Protein AF-A0A4Q5R367-F1 (afdb_monomer)

Structure (mmCIF, N/CA/C/O backbone):
data_AF-A0A4Q5R367-F1
#
_entry.id   AF-A0A4Q5R367-F1
#
loop_
_atom_site.group_PDB
_atom_site.id
_atom_site.type_symbol
_atom_site.label_atom_id
_atom_site.label_alt_id
_atom_site.label_comp_id
_atom_site.label_asym_id
_atom_site.label_entity_id
_atom_site.label_seq_id
_atom_site.pdbx_PDB_ins_code
_atom_site.Cartn_x
_atom_site.Cartn_y
_atom_site.Cartn_z
_atom_site.occupancy
_atom_site.B_iso_or_equiv
_atom_site.auth_seq_id
_atom_site.auth_comp_id
_atom_site.auth_asym_id
_atom_site.auth_atom_id
_atom_site.pdbx_PDB_model_num
ATOM 1 N N . THR A 1 1 ? 17.922 -0.431 -46.082 1.00 88.88 1 THR A N 1
ATOM 2 C CA . THR A 1 1 ? 17.458 -0.040 -47.426 1.00 88.88 1 THR A CA 1
ATOM 3 C C . THR A 1 1 ? 18.611 -0.042 -48.404 1.00 88.88 1 THR A C 1
ATOM 5 O O . THR A 1 1 ? 19.649 0.540 -48.111 1.00 88.88 1 THR A O 1
ATOM 8 N N . LEU A 1 2 ? 18.439 -0.695 -49.553 1.00 91.06 2 LEU A N 1
ATOM 9 C CA . LEU A 1 2 ? 19.374 -0.643 -50.677 1.00 91.06 2 LEU A CA 1
ATOM 10 C C . LEU A 1 2 ? 18.706 0.132 -51.815 1.00 91.06 2 LEU A C 1
ATOM 12 O O . LEU A 1 2 ? 17.616 -0.237 -52.242 1.00 91.06 2 LEU A O 1
ATOM 16 N N . VAL A 1 3 ? 19.338 1.204 -52.285 1.00 92.81 3 VAL A N 1
ATOM 17 C CA . VAL A 1 3 ? 18.802 2.058 -53.351 1.00 92.81 3 VAL A CA 1
ATOM 18 C C . VAL A 1 3 ? 19.773 2.047 -54.522 1.00 92.81 3 VAL A C 1
ATOM 20 O O . VAL A 1 3 ? 20.899 2.529 -54.402 1.00 92.81 3 VAL A O 1
ATOM 23 N N . ALA A 1 4 ? 19.346 1.487 -55.654 1.00 89.56 4 ALA A N 1
ATOM 24 C CA . ALA A 1 4 ? 20.118 1.534 -56.891 1.00 89.56 4 ALA A CA 1
ATOM 25 C C . ALA A 1 4 ? 20.126 2.961 -57.457 1.00 89.56 4 ALA A C 1
ATOM 27 O O . ALA A 1 4 ? 19.102 3.643 -57.461 1.00 89.56 4 ALA A O 1
ATOM 28 N N . GLN A 1 5 ? 21.274 3.399 -57.956 1.00 91.56 5 GLN A N 1
ATOM 29 C CA . GLN A 1 5 ? 21.451 4.701 -58.588 1.00 91.56 5 GLN A CA 1
ATOM 30 C C . GLN A 1 5 ? 21.343 4.582 -60.114 1.00 91.56 5 GLN A C 1
ATOM 32 O O . GLN A 1 5 ? 21.226 3.481 -60.671 1.00 91.56 5 GLN A O 1
ATOM 37 N N . ALA A 1 6 ? 21.349 5.736 -60.787 1.00 90.44 6 ALA A N 1
ATOM 38 C CA . ALA A 1 6 ? 21.384 5.799 -62.240 1.00 90.44 6 ALA A CA 1
ATOM 39 C C . ALA A 1 6 ? 22.605 5.039 -62.776 1.00 90.44 6 ALA A C 1
ATOM 41 O O . ALA A 1 6 ? 23.698 5.105 -62.211 1.00 90.44 6 ALA A O 1
ATOM 42 N N . GLN A 1 7 ? 22.398 4.297 -63.859 1.00 88.94 7 GLN A N 1
ATOM 43 C CA . GLN A 1 7 ? 23.472 3.579 -64.526 1.00 88.94 7 GLN A CA 1
ATOM 44 C C . GLN A 1 7 ? 24.382 4.578 -65.251 1.00 88.94 7 GLN A C 1
ATOM 46 O O . GLN A 1 7 ? 23.897 5.455 -65.963 1.00 88.94 7 GLN A O 1
ATOM 51 N N . ASN A 1 8 ? 25.694 4.433 -65.075 1.00 89.38 8 ASN A N 1
ATOM 52 C CA . ASN A 1 8 ? 26.711 5.228 -65.750 1.00 89.38 8 ASN A CA 1
ATOM 53 C C . ASN A 1 8 ? 27.610 4.291 -66.566 1.00 89.38 8 ASN A C 1
ATOM 55 O O . ASN A 1 8 ? 28.436 3.558 -66.016 1.00 89.38 8 ASN A O 1
ATOM 59 N N . GLY A 1 9 ? 27.389 4.255 -67.883 1.00 88.38 9 GLY A N 1
ATOM 60 C CA . GLY A 1 9 ? 28.038 3.297 -68.776 1.00 88.38 9 GLY A CA 1
ATOM 61 C C . GLY A 1 9 ? 27.752 1.846 -68.368 1.00 88.38 9 GLY A C 1
ATOM 62 O O . GLY A 1 9 ? 26.599 1.409 -68.321 1.00 88.38 9 GLY A O 1
ATOM 63 N N . THR A 1 10 ? 28.809 1.094 -68.062 1.00 86.38 10 THR A N 1
ATOM 64 C CA . THR A 1 10 ? 28.740 -0.317 -67.643 1.00 86.38 10 THR A CA 1
ATOM 65 C C . THR A 1 10 ? 28.538 -0.508 -66.138 1.00 86.38 10 THR A C 1
ATOM 67 O O . THR A 1 10 ? 28.437 -1.644 -65.678 1.00 86.38 10 THR A O 1
ATOM 70 N N . GLN A 1 11 ? 28.467 0.5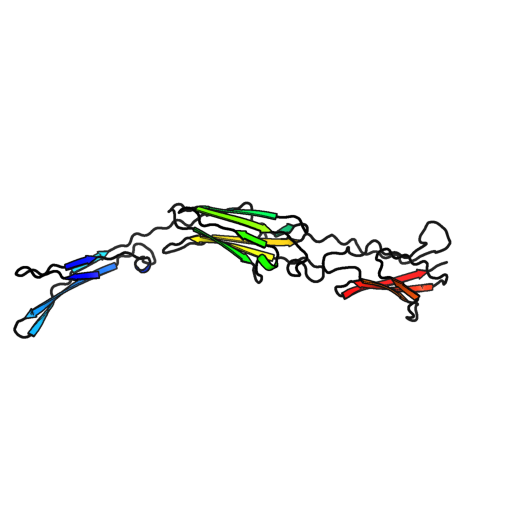71 -65.354 1.00 87.44 11 GLN A N 1
ATOM 71 C CA . GLN A 1 11 ? 28.359 0.505 -63.898 1.00 87.44 11 GLN A CA 1
ATOM 72 C C . GLN A 1 11 ? 26.984 0.965 -63.423 1.00 87.44 11 GLN A C 1
ATOM 74 O O . GLN A 1 11 ? 26.483 2.014 -63.827 1.00 87.44 11 GLN A O 1
ATOM 79 N N . ARG A 1 12 ? 26.387 0.205 -62.501 1.00 89.06 12 ARG A N 1
ATOM 80 C CA . ARG A 1 12 ? 25.182 0.616 -61.777 1.00 89.06 12 ARG A CA 1
ATOM 81 C C . ARG A 1 12 ? 25.470 0.631 -60.275 1.00 89.06 12 ARG A C 1
ATOM 83 O O . ARG A 1 12 ? 25.397 -0.423 -59.645 1.00 89.06 12 ARG A O 1
ATOM 90 N N . PRO A 1 13 ? 25.831 1.790 -59.703 1.00 90.31 13 PRO A N 1
ATOM 91 C CA . PRO A 1 13 ? 26.106 1.879 -58.280 1.00 90.31 13 PRO A CA 1
ATOM 92 C C . PRO A 1 13 ? 24.815 1.758 -57.460 1.00 90.31 13 PRO A C 1
ATOM 94 O O . PRO A 1 13 ? 23.708 1.990 -57.953 1.00 90.31 13 PRO A O 1
ATOM 97 N N . ALA A 1 14 ? 24.952 1.381 -56.193 1.00 91.19 14 ALA A N 1
ATOM 98 C CA . ALA A 1 14 ? 23.855 1.331 -55.236 1.00 91.19 14 ALA A CA 1
ATOM 99 C C . ALA A 1 14 ? 24.330 1.838 -53.874 1.00 91.19 14 ALA A C 1
ATOM 101 O O . ALA A 1 14 ? 25.470 1.603 -53.477 1.00 91.19 14 ALA A O 1
ATOM 102 N N . ARG A 1 15 ? 23.440 2.515 -53.145 1.00 92.50 15 ARG A N 1
ATOM 103 C CA . ARG A 1 15 ? 23.687 2.964 -51.774 1.00 92.50 15 ARG A CA 1
ATOM 104 C C . ARG A 1 15 ? 22.929 2.077 -50.801 1.00 92.50 15 ARG A C 1
ATOM 106 O O . ARG A 1 15 ? 21.706 1.967 -50.879 1.00 92.50 15 ARG A O 1
ATOM 113 N N . PHE A 1 16 ? 23.655 1.482 -49.866 1.00 92.75 16 PHE A N 1
ATOM 114 C CA . PHE A 1 16 ? 23.079 0.778 -48.730 1.00 92.75 16 PHE A CA 1
ATOM 115 C C . PHE A 1 16 ? 23.049 1.695 -47.502 1.00 92.75 16 PHE A C 1
ATOM 117 O O . PHE A 1 16 ? 24.005 2.419 -47.234 1.00 92.75 16 PHE A O 1
ATOM 124 N N . SER A 1 17 ? 21.942 1.676 -46.767 1.00 90.81 17 SER A N 1
ATOM 125 C CA . SER A 1 17 ? 21.788 2.345 -45.474 1.00 90.81 17 SER A CA 1
ATOM 126 C C . SER A 1 17 ? 20.987 1.443 -44.545 1.00 90.81 17 SER A C 1
ATOM 128 O O . SER A 1 17 ? 19.926 0.948 -44.929 1.00 90.81 17 SER A O 1
ATOM 130 N N . TRP A 1 18 ? 21.483 1.217 -43.334 1.00 89.00 18 TRP A N 1
ATOM 131 C CA . TRP A 1 18 ? 20.824 0.393 -42.330 1.00 89.00 18 TRP A CA 1
ATOM 132 C C . TRP A 1 18 ? 20.773 1.150 -41.003 1.00 89.00 18 TRP A C 1
ATOM 134 O O . TRP A 1 18 ? 21.814 1.307 -40.368 1.00 89.00 18 TRP A O 1
ATOM 144 N N . PRO A 1 19 ? 19.597 1.655 -40.588 1.00 87.00 19 PRO A N 1
ATOM 145 C CA . PRO A 1 19 ? 19.425 2.132 -39.227 1.00 87.00 19 PRO A CA 1
ATOM 146 C C . PRO A 1 19 ? 19.442 0.912 -38.304 1.00 87.00 19 PRO A C 1
ATOM 148 O O . PRO A 1 19 ? 18.545 0.067 -38.359 1.00 87.00 19 PRO A O 1
ATOM 151 N N . VAL A 1 20 ? 20.495 0.793 -37.501 1.00 86.69 20 VAL A N 1
ATOM 152 C CA . VAL A 1 20 ? 20.609 -0.266 -36.497 1.00 86.69 20 VAL A CA 1
ATOM 153 C C . VAL A 1 20 ? 19.548 0.000 -35.428 1.00 86.69 20 VAL A C 1
ATOM 155 O O . VAL A 1 20 ? 19.513 1.072 -34.833 1.00 86.69 20 VAL A O 1
ATOM 158 N N . THR A 1 21 ? 18.640 -0.954 -35.234 1.00 88.06 21 THR A N 1
ATOM 159 C CA . THR A 1 21 ? 17.579 -0.910 -34.211 1.00 88.06 21 THR A CA 1
ATOM 160 C C . THR A 1 21 ? 17.798 -2.040 -33.211 1.00 88.06 21 THR A C 1
ATOM 162 O O . THR A 1 21 ? 18.606 -2.929 -33.469 1.00 88.06 21 THR A O 1
ATOM 165 N N . CYS A 1 22 ? 17.044 -2.083 -32.112 1.00 87.69 22 CYS A N 1
ATOM 166 C CA . CYS A 1 22 ? 17.161 -3.175 -31.140 1.00 87.69 22 CYS A CA 1
ATOM 167 C C . CYS A 1 22 ? 16.942 -4.574 -31.737 1.00 87.69 22 CYS A C 1
ATOM 169 O O . CYS A 1 22 ? 17.554 -5.527 -31.278 1.00 87.69 22 CYS A O 1
ATOM 171 N N . ALA A 1 23 ? 16.176 -4.708 -32.828 1.00 85.62 23 ALA A N 1
ATOM 172 C CA . ALA A 1 23 ? 16.028 -5.983 -33.543 1.00 85.62 23 ALA A CA 1
ATOM 173 C C . ALA A 1 23 ? 17.339 -6.495 -34.184 1.00 85.62 23 ALA A C 1
ATOM 175 O O . ALA A 1 23 ? 17.452 -7.670 -34.545 1.00 85.62 23 ALA A O 1
ATOM 176 N N . ALA A 1 24 ? 18.319 -5.608 -34.374 1.00 86.12 24 ALA A N 1
ATOM 177 C CA . ALA A 1 24 ? 19.633 -5.934 -34.911 1.00 86.12 24 ALA A CA 1
ATOM 178 C C . ALA A 1 24 ? 20.617 -6.425 -33.838 1.00 86.12 24 ALA A C 1
ATOM 180 O O . ALA A 1 24 ? 21.577 -7.116 -34.188 1.00 86.12 24 ALA A O 1
ATOM 181 N N . VAL A 1 25 ? 20.376 -6.097 -32.564 1.00 85.69 25 VAL A N 1
ATOM 182 C CA . VAL A 1 25 ? 21.168 -6.595 -31.435 1.00 85.69 25 VAL A CA 1
ATOM 183 C C . VAL A 1 25 ? 20.932 -8.100 -31.333 1.00 85.69 25 VAL A C 1
ATOM 185 O O . VAL A 1 25 ? 19.797 -8.562 -31.241 1.00 85.69 25 VAL A O 1
ATOM 188 N N . ALA A 1 26 ? 22.000 -8.882 -31.467 1.00 79.00 26 ALA A N 1
ATOM 189 C CA . ALA A 1 26 ? 21.934 -10.331 -31.326 1.00 79.00 26 ALA A CA 1
ATOM 190 C C . ALA A 1 26 ? 21.873 -10.736 -29.847 1.00 79.00 26 ALA A C 1
ATOM 192 O O . ALA A 1 26 ? 22.282 -9.969 -28.978 1.00 79.00 26 ALA A O 1
ATOM 193 N N . ASP A 1 27 ? 21.391 -11.948 -29.585 1.00 75.75 27 ASP A N 1
ATOM 194 C CA . ASP A 1 27 ? 21.426 -12.570 -28.264 1.00 75.75 27 ASP A CA 1
ATOM 195 C C . ASP A 1 27 ? 22.176 -13.916 -28.352 1.00 75.75 27 ASP A C 1
ATOM 197 O O . ASP A 1 27 ? 21.702 -14.831 -29.039 1.00 75.75 27 ASP A O 1
ATOM 201 N N . PRO A 1 28 ? 23.372 -14.050 -27.741 1.00 78.25 28 PRO A N 1
ATOM 202 C CA . PRO A 1 28 ? 24.153 -12.997 -27.073 1.00 78.25 28 PRO A CA 1
ATOM 203 C C . PRO A 1 28 ? 24.632 -11.858 -28.007 1.00 78.25 28 PRO A C 1
ATOM 205 O O . PRO A 1 28 ? 24.793 -12.086 -29.214 1.00 78.25 28 PRO A O 1
ATOM 208 N N . PRO A 1 29 ? 24.910 -10.649 -27.471 1.00 77.56 29 PRO A N 1
ATOM 209 C CA . PRO A 1 29 ? 25.487 -9.533 -28.227 1.00 77.56 29 PRO A CA 1
ATOM 210 C C . PRO A 1 29 ? 26.832 -9.883 -28.878 1.00 77.56 29 PRO A C 1
ATOM 212 O O . PRO A 1 29 ? 27.554 -10.765 -28.417 1.00 77.56 29 PRO A O 1
ATOM 215 N N . GLY A 1 30 ? 27.183 -9.185 -29.963 1.00 77.62 30 GLY A N 1
ATOM 216 C CA . GLY A 1 30 ? 28.465 -9.381 -30.649 1.00 77.62 30 GLY A CA 1
ATOM 217 C C . GLY A 1 30 ? 28.507 -10.528 -31.671 1.00 77.62 30 GLY A C 1
ATOM 218 O O . GLY A 1 30 ? 29.561 -10.788 -32.249 1.00 77.62 30 GLY A O 1
ATOM 219 N N . GLN A 1 31 ? 27.385 -11.205 -31.950 1.00 83.06 31 GLN A N 1
ATOM 220 C CA . GLN A 1 31 ? 27.339 -12.208 -33.021 1.00 83.06 31 GLN A CA 1
ATOM 221 C C . GLN A 1 31 ? 27.511 -11.584 -34.410 1.00 83.06 31 GLN A C 1
ATOM 223 O O . GLN A 1 31 ? 26.911 -10.555 -34.739 1.00 83.06 31 GLN A O 1
ATOM 228 N N . VAL A 1 32 ? 28.288 -12.269 -35.251 1.00 87.00 32 VAL A N 1
ATOM 229 C CA . VAL A 1 32 ? 28.476 -11.909 -36.658 1.00 87.00 32 VAL A CA 1
ATOM 230 C C . VAL A 1 32 ? 27.198 -12.210 -37.435 1.00 87.00 32 VAL A C 1
ATOM 232 O O . VAL A 1 32 ? 26.700 -13.335 -37.430 1.00 87.00 32 VAL A O 1
ATOM 2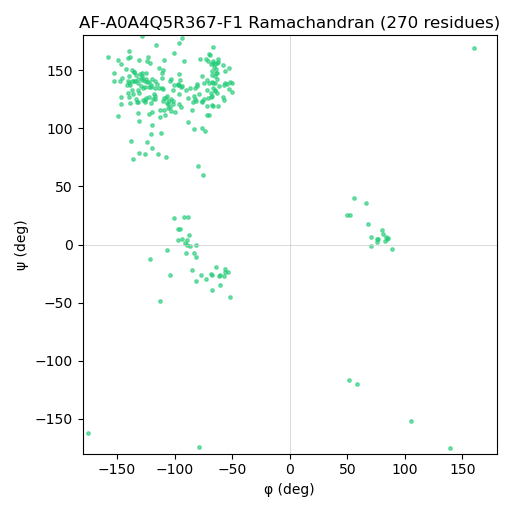35 N N . ARG A 1 33 ? 26.689 -11.205 -38.147 1.00 86.19 33 ARG A N 1
ATOM 236 C CA . ARG A 1 33 ? 25.657 -11.360 -39.174 1.00 86.19 33 ARG A CA 1
ATOM 237 C C . ARG A 1 33 ? 26.257 -11.099 -40.544 1.00 86.19 33 ARG A C 1
ATOM 239 O O . ARG A 1 33 ? 27.168 -10.293 -40.690 1.00 86.19 33 ARG A O 1
ATOM 246 N N . GLU A 1 34 ? 25.715 -11.746 -41.562 1.00 90.12 34 GLU A N 1
ATOM 247 C CA . GLU A 1 34 ? 26.176 -11.580 -42.935 1.00 90.12 34 GLU A CA 1
ATOM 248 C C . GLU A 1 34 ? 25.183 -10.739 -43.736 1.00 90.12 34 GLU A C 1
ATOM 250 O O . GLU A 1 34 ? 24.029 -11.122 -43.936 1.00 90.12 34 GLU A O 1
ATOM 255 N N . LEU A 1 35 ? 25.631 -9.577 -44.215 1.00 91.19 35 LEU A N 1
ATOM 256 C CA . LEU A 1 35 ? 24.906 -8.827 -45.233 1.00 91.19 35 LEU A CA 1
ATOM 257 C C . LEU A 1 35 ? 25.298 -9.365 -46.605 1.00 91.19 35 LEU A C 1
ATOM 259 O O . LEU A 1 35 ? 26.448 -9.254 -47.026 1.00 91.19 35 LEU A O 1
ATOM 263 N N . VAL A 1 36 ? 24.321 -9.941 -47.295 1.00 92.62 36 VAL A N 1
ATOM 264 C CA . VAL A 1 36 ? 24.505 -10.596 -48.587 1.00 92.62 36 VAL A CA 1
ATOM 265 C C . VAL A 1 36 ? 24.003 -9.685 -49.704 1.00 92.62 36 VAL A C 1
ATOM 267 O O . VAL A 1 36 ? 22.808 -9.402 -49.807 1.00 92.62 36 VAL A O 1
ATOM 270 N N . PHE A 1 37 ? 24.913 -9.241 -50.568 1.00 92.31 37 PHE A N 1
ATOM 271 C CA . PHE A 1 37 ? 24.598 -8.445 -51.750 1.00 92.31 37 PHE A CA 1
ATOM 272 C C . PHE A 1 37 ? 24.741 -9.304 -53.004 1.00 92.31 37 PHE A C 1
ATOM 274 O O . PHE A 1 37 ? 25.776 -9.927 -53.246 1.00 92.31 37 PHE A O 1
ATOM 281 N N . THR A 1 38 ? 23.693 -9.315 -53.824 1.00 90.88 38 THR A N 1
ATOM 282 C CA . THR A 1 38 ? 23.683 -10.010 -55.112 1.00 90.88 38 THR A CA 1
ATOM 283 C C . THR A 1 38 ? 23.424 -9.010 -56.227 1.00 90.88 38 THR A C 1
ATOM 285 O O . THR A 1 38 ? 22.557 -8.141 -56.118 1.00 90.88 38 THR A O 1
ATOM 288 N N . ALA A 1 39 ? 24.188 -9.124 -57.309 1.00 89.94 39 ALA A N 1
ATOM 289 C CA . ALA A 1 39 ? 23.954 -8.375 -58.533 1.00 89.94 39 ALA A CA 1
ATOM 290 C C . ALA A 1 39 ? 23.558 -9.355 -59.631 1.00 89.94 39 ALA A C 1
ATOM 292 O O . ALA A 1 39 ? 24.176 -10.407 -59.794 1.00 89.94 39 ALA A O 1
ATOM 293 N N . THR A 1 40 ? 22.517 -9.018 -60.385 1.00 89.62 40 THR A N 1
ATOM 294 C CA . THR A 1 40 ? 22.040 -9.857 -61.485 1.00 89.62 40 THR A CA 1
ATOM 295 C C . THR A 1 40 ? 21.834 -9.029 -62.730 1.00 89.62 40 THR A C 1
ATOM 297 O O . THR A 1 40 ? 21.361 -7.897 -62.646 1.00 89.62 40 THR A O 1
ATOM 300 N N . THR A 1 41 ? 22.164 -9.611 -63.874 1.00 88.88 41 THR A N 1
ATOM 301 C CA . THR A 1 41 ? 21.943 -9.026 -65.195 1.00 88.88 41 THR A CA 1
ATOM 302 C C . THR A 1 41 ? 21.103 -9.977 -66.040 1.00 88.88 41 THR A C 1
ATOM 304 O O . THR A 1 41 ? 20.985 -11.164 -65.726 1.00 88.88 41 THR A O 1
ATOM 307 N N . VAL A 1 42 ? 20.492 -9.458 -67.097 1.00 91.12 42 VAL A N 1
ATOM 308 C CA . VAL A 1 42 ? 19.743 -10.243 -68.077 1.00 91.12 42 VAL A CA 1
ATOM 309 C C . VAL A 1 42 ? 20.328 -9.926 -69.445 1.00 91.12 42 VAL A C 1
ATOM 311 O O . VAL A 1 42 ? 20.462 -8.757 -69.804 1.00 91.12 42 VAL A O 1
ATOM 314 N N . THR A 1 43 ? 20.729 -10.954 -70.190 1.00 88.69 43 THR A N 1
ATOM 315 C CA . THR A 1 43 ? 21.279 -10.776 -71.538 1.00 88.69 43 THR A CA 1
ATOM 316 C C . THR A 1 43 ? 20.191 -10.308 -72.513 1.00 88.69 43 THR A C 1
ATOM 318 O O . THR A 1 43 ? 19.003 -10.501 -72.242 1.00 88.69 43 THR A O 1
ATOM 321 N N . PRO A 1 44 ? 20.554 -9.764 -73.691 1.00 89.50 44 PRO A N 1
ATOM 322 C CA . PRO A 1 44 ? 19.576 -9.427 -74.732 1.00 89.50 44 PRO A CA 1
ATOM 323 C C . PRO A 1 44 ? 18.695 -10.611 -75.166 1.00 89.50 44 PRO A C 1
ATOM 325 O O . PRO A 1 44 ? 17.580 -10.410 -75.631 1.00 89.50 44 PRO A O 1
ATOM 328 N N . CYS A 1 45 ? 19.171 -11.845 -74.969 1.00 92.38 45 CYS A N 1
ATOM 329 C CA . CYS A 1 45 ? 18.436 -13.079 -75.249 1.00 92.38 45 CYS A CA 1
ATOM 330 C C . CYS A 1 45 ? 17.553 -13.551 -74.074 1.00 92.38 45 CYS A C 1
ATOM 332 O O . CYS A 1 45 ? 17.049 -14.669 -74.106 1.00 92.38 45 CYS A O 1
ATOM 334 N N . GLY A 1 46 ? 17.404 -12.752 -73.012 1.00 91.44 46 GLY A N 1
ATOM 335 C CA . GLY A 1 46 ? 16.561 -13.070 -71.854 1.00 91.44 46 GLY A CA 1
ATOM 336 C C . GLY A 1 46 ? 17.196 -14.005 -70.818 1.00 91.44 46 GLY A C 1
ATOM 337 O O . GLY A 1 46 ? 16.513 -14.448 -69.896 1.00 91.44 46 GLY A O 1
ATOM 338 N N . VAL A 1 47 ? 18.493 -14.310 -70.923 1.00 94.44 47 VAL A N 1
ATOM 339 C CA . VAL A 1 47 ? 19.172 -15.210 -69.977 1.00 94.44 47 VAL A CA 1
ATOM 340 C C . VAL A 1 47 ? 19.608 -14.431 -68.741 1.00 94.44 47 VAL A C 1
ATOM 342 O O . VAL A 1 47 ? 20.370 -13.471 -68.845 1.00 94.44 47 VAL A O 1
ATOM 345 N N . ARG A 1 48 ? 19.159 -14.853 -67.555 1.00 92.88 48 ARG A N 1
ATOM 346 C CA . ARG A 1 48 ? 19.575 -14.257 -66.279 1.00 92.88 48 ARG A CA 1
ATOM 347 C C . ARG A 1 48 ? 20.955 -14.765 -65.868 1.00 92.88 48 ARG A C 1
ATOM 349 O O . ARG A 1 48 ? 21.181 -15.968 -65.794 1.00 92.88 48 ARG A O 1
ATOM 356 N N . GLN A 1 49 ? 21.847 -13.845 -65.530 1.00 91.06 49 GLN A N 1
ATOM 357 C CA . GLN A 1 49 ? 23.173 -14.129 -64.989 1.00 91.06 49 GLN A CA 1
ATOM 358 C C . GLN A 1 49 ? 23.305 -13.494 -63.601 1.00 91.06 49 GLN A C 1
ATOM 360 O O . GLN A 1 49 ? 22.790 -12.401 -63.354 1.00 91.06 49 GLN A O 1
ATOM 365 N N . VAL A 1 50 ? 23.981 -14.187 -62.687 1.00 91.56 50 VAL A N 1
ATOM 366 C CA . VAL A 1 50 ? 24.181 -13.764 -61.295 1.00 91.56 50 VAL A CA 1
ATOM 367 C C . VAL A 1 50 ? 25.675 -13.567 -61.074 1.00 91.56 50 VAL A C 1
ATOM 369 O O . VAL A 1 50 ? 26.467 -14.446 -61.405 1.00 91.56 50 VAL A O 1
ATOM 372 N N . ALA A 1 51 ? 26.059 -12.403 -60.559 1.00 89.88 51 ALA A N 1
ATOM 373 C CA . ALA A 1 51 ? 27.435 -12.133 -60.170 1.00 89.88 51 ALA A CA 1
ATOM 374 C C . ALA A 1 51 ? 27.795 -12.905 -58.886 1.00 89.88 51 ALA A C 1
ATOM 376 O O . ALA A 1 51 ? 26.892 -13.268 -58.125 1.00 89.88 51 ALA A O 1
ATOM 377 N N . PRO A 1 52 ? 29.092 -13.121 -58.602 1.00 92.81 52 PRO A N 1
ATOM 378 C CA . PRO A 1 52 ? 29.527 -13.623 -57.306 1.00 92.81 52 PRO A CA 1
ATOM 379 C C . PRO A 1 52 ? 28.923 -12.808 -56.161 1.00 92.81 52 PRO A C 1
ATOM 381 O O . PRO A 1 52 ? 28.817 -11.581 -56.236 1.00 92.81 52 PRO A O 1
ATOM 384 N N . VAL A 1 53 ? 28.504 -13.512 -55.115 1.00 92.62 53 VAL A N 1
ATOM 385 C CA . VAL A 1 53 ? 27.907 -12.899 -53.932 1.00 92.62 53 VAL A CA 1
ATOM 386 C C . VAL A 1 53 ? 28.960 -12.070 -53.203 1.00 92.62 53 VAL A C 1
ATOM 388 O O . VAL A 1 53 ? 30.079 -12.535 -52.992 1.00 92.62 53 VAL A O 1
ATOM 391 N N . VAL A 1 54 ? 28.589 -10.859 -52.791 1.00 92.81 54 VAL A N 1
ATOM 392 C CA . VAL A 1 54 ? 29.395 -10.062 -51.865 1.00 92.81 54 VAL A CA 1
ATOM 393 C C . VAL A 1 54 ? 28.798 -10.219 -50.477 1.00 92.81 54 VAL A C 1
ATOM 395 O O . VAL A 1 54 ? 27.677 -9.775 -50.229 1.00 92.81 54 VAL A O 1
ATOM 398 N N . THR A 1 55 ? 29.555 -10.843 -49.583 1.00 93.19 55 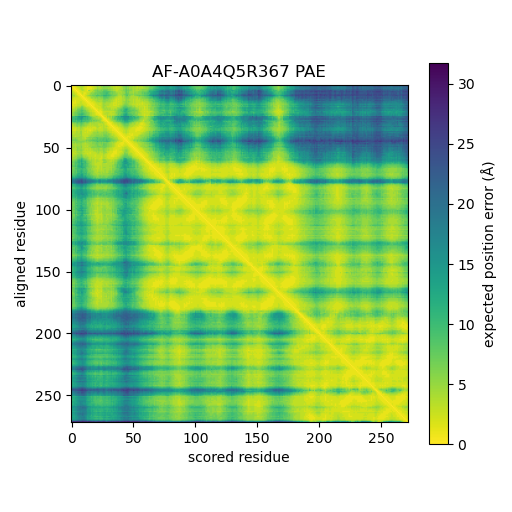THR A N 1
ATOM 399 C CA . THR A 1 55 ? 29.185 -10.999 -48.178 1.00 93.19 55 THR A CA 1
ATOM 400 C C . THR A 1 55 ? 29.968 -10.003 -47.339 1.00 93.19 55 THR A C 1
ATOM 402 O O . THR A 1 55 ? 31.196 -9.968 -47.396 1.00 93.19 55 THR A O 1
ATOM 405 N N . VAL A 1 56 ? 29.260 -9.193 -46.557 1.00 92.38 56 VAL A N 1
ATOM 406 C CA . VAL A 1 56 ? 29.858 -8.261 -45.600 1.00 92.38 56 VAL A CA 1
ATOM 407 C C . VAL A 1 56 ? 29.505 -8.737 -44.190 1.00 92.38 56 VAL A C 1
ATOM 409 O O . VAL A 1 56 ? 28.330 -8.655 -43.818 1.00 92.38 56 VAL A O 1
ATOM 412 N N . PRO A 1 57 ? 30.474 -9.243 -43.405 1.00 91.12 57 PRO A N 1
ATOM 413 C CA . PRO A 1 57 ? 30.234 -9.556 -42.006 1.00 91.12 57 PRO A CA 1
ATOM 414 C C . PRO A 1 57 ? 30.030 -8.251 -41.234 1.00 91.12 57 PRO A C 1
ATOM 416 O O . PRO A 1 57 ? 30.818 -7.311 -41.345 1.00 91.12 57 PRO A O 1
ATOM 419 N N . VAL A 1 58 ? 28.960 -8.189 -40.454 1.00 89.56 58 VAL A N 1
ATOM 420 C CA . VAL A 1 58 ? 28.640 -7.070 -39.572 1.00 89.56 58 VAL A CA 1
ATOM 421 C C . VAL A 1 58 ? 28.431 -7.591 -38.162 1.00 89.56 58 VAL A C 1
ATOM 423 O O . VAL A 1 58 ? 27.761 -8.598 -37.948 1.00 89.56 58 VAL A O 1
ATOM 426 N N . VAL A 1 59 ? 29.001 -6.885 -37.194 1.00 88.38 59 VAL A N 1
ATOM 427 C CA . VAL A 1 59 ? 28.774 -7.124 -35.772 1.00 88.38 59 VAL A CA 1
ATOM 428 C C . VAL A 1 59 ? 28.117 -5.872 -35.219 1.00 88.38 59 VAL A C 1
ATOM 430 O O . VAL A 1 59 ? 28.626 -4.768 -35.411 1.00 88.38 59 VAL A O 1
ATOM 433 N N . VAL A 1 60 ? 26.963 -6.041 -34.579 1.00 86.69 60 VAL A N 1
ATOM 434 C CA . VAL A 1 60 ? 26.343 -4.968 -33.802 1.00 86.69 60 VAL A CA 1
ATOM 435 C C . VAL A 1 60 ? 26.905 -5.072 -32.396 1.00 86.69 60 VAL A C 1
ATOM 437 O O . VAL A 1 60 ? 26.560 -5.997 -31.659 1.00 86.69 60 VAL A O 1
ATOM 440 N N . ASP A 1 61 ? 27.807 -4.154 -32.072 1.00 83.31 61 ASP A N 1
ATOM 441 C CA . ASP A 1 61 ? 28.319 -4.003 -30.718 1.00 83.31 61 ASP A CA 1
ATOM 442 C C . ASP A 1 61 ? 27.254 -3.305 -29.865 1.00 83.31 61 ASP A C 1
ATOM 444 O O . ASP A 1 61 ? 26.736 -2.249 -30.242 1.00 83.31 61 ASP A O 1
ATOM 448 N N . TYR A 1 62 ? 26.863 -3.944 -28.768 1.00 88.00 62 TYR A N 1
ATOM 449 C CA . TYR A 1 62 ? 25.844 -3.448 -27.853 1.00 88.00 62 TYR A CA 1
ATOM 450 C C . TYR A 1 62 ? 26.202 -3.870 -26.433 1.00 88.00 62 TYR A C 1
ATOM 452 O O . TYR A 1 62 ? 26.397 -5.056 -26.158 1.00 88.00 62 TYR A O 1
ATOM 460 N N . ALA A 1 63 ? 26.236 -2.889 -25.539 1.00 87.62 63 ALA A N 1
ATOM 461 C CA . ALA A 1 63 ? 26.447 -3.068 -24.116 1.00 87.62 63 ALA A CA 1
ATOM 462 C C . ALA A 1 63 ? 25.442 -2.205 -23.346 1.00 87.62 63 ALA A C 1
ATOM 464 O O . ALA A 1 63 ? 25.041 -1.148 -23.829 1.00 87.62 63 ALA A O 1
ATOM 465 N N . ASN A 1 64 ? 25.044 -2.692 -22.173 1.00 91.81 64 ASN A N 1
ATOM 466 C CA . ASN A 1 64 ? 24.130 -2.027 -21.250 1.00 91.81 64 ASN A CA 1
ATOM 467 C C . ASN A 1 64 ? 24.554 -2.384 -19.825 1.00 91.81 64 ASN A C 1
ATOM 469 O O . ASN A 1 64 ? 24.595 -3.568 -19.467 1.00 91.81 64 ASN A O 1
ATOM 473 N N . ALA A 1 65 ? 24.871 -1.388 -19.017 1.00 93.75 65 ALA A N 1
ATOM 474 C CA . ALA A 1 65 ? 24.984 -1.502 -17.579 1.00 93.75 65 ALA A CA 1
ATOM 475 C C . ALA A 1 65 ? 23.573 -1.402 -16.979 1.00 93.75 65 ALA A C 1
ATOM 477 O O . ALA A 1 65 ? 22.790 -0.567 -17.409 1.00 93.75 65 ALA A O 1
ATOM 478 N N . PRO A 1 66 ? 23.195 -2.263 -16.023 1.00 95.31 66 PRO A N 1
ATOM 479 C CA . PRO A 1 66 ? 21.886 -2.160 -15.398 1.00 95.31 66 PRO A CA 1
ATOM 480 C C . PRO A 1 66 ? 21.787 -0.879 -14.554 1.00 95.31 66 PRO A C 1
ATOM 482 O O . PRO A 1 66 ? 22.759 -0.512 -13.878 1.00 95.31 66 PRO A O 1
ATOM 485 N N . PRO A 1 67 ? 20.601 -0.253 -14.484 1.00 97.56 67 PRO A N 1
ATOM 486 C CA . PRO A 1 67 ? 20.390 0.900 -13.631 1.00 97.56 67 PRO A CA 1
ATOM 487 C C . PRO A 1 67 ? 20.451 0.492 -12.155 1.00 97.56 67 PRO A C 1
ATOM 489 O O . PRO A 1 67 ? 20.154 -0.644 -11.777 1.00 97.56 67 PRO A O 1
ATOM 492 N N . VAL A 1 68 ? 20.774 1.445 -11.284 1.00 98.06 68 VAL A N 1
ATOM 493 C CA . VAL A 1 68 ? 20.817 1.257 -9.830 1.00 98.06 68 VAL A CA 1
ATOM 494 C C . VAL A 1 68 ? 19.639 1.974 -9.183 1.00 98.06 68 VAL A C 1
ATOM 496 O O . VAL A 1 68 ? 19.449 3.177 -9.367 1.00 98.06 68 VAL A O 1
ATOM 499 N N . LEU A 1 69 ? 18.867 1.240 -8.378 1.00 98.12 69 LEU A N 1
ATOM 500 C CA . LEU A 1 69 ? 17.761 1.775 -7.587 1.00 98.12 69 LEU A CA 1
ATOM 501 C C . LEU A 1 69 ? 18.176 1.959 -6.123 1.00 98.12 69 LEU A C 1
ATOM 503 O O . LEU A 1 69 ? 18.557 1.006 -5.445 1.00 98.12 69 LEU A O 1
ATOM 507 N N . THR A 1 70 ? 18.032 3.179 -5.614 1.00 97.88 70 THR A N 1
ATOM 508 C CA . THR A 1 70 ? 18.233 3.530 -4.201 1.00 97.88 70 THR A CA 1
ATOM 509 C C . THR A 1 70 ? 16.959 4.131 -3.612 1.00 97.88 70 THR A C 1
ATOM 511 O O . THR A 1 70 ? 16.098 4.626 -4.342 1.00 97.88 70 THR A O 1
ATOM 514 N N . SER A 1 71 ? 16.790 4.063 -2.289 1.00 98.00 71 SER A N 1
ATOM 515 C CA . SER A 1 71 ? 15.598 4.608 -1.629 1.00 98.00 71 SER A CA 1
ATOM 516 C C . SER A 1 71 ? 15.826 4.921 -0.154 1.00 98.00 71 SER A C 1
ATOM 518 O O . SER A 1 71 ? 16.722 4.346 0.461 1.00 98.00 71 SER A O 1
ATOM 520 N N . THR A 1 72 ? 14.958 5.752 0.426 1.00 98.38 72 THR A N 1
ATOM 521 C CA . THR A 1 72 ? 14.859 5.952 1.886 1.00 98.38 72 THR A CA 1
ATOM 522 C C . THR A 1 72 ? 13.896 4.975 2.569 1.00 98.38 72 THR A C 1
ATOM 524 O O . THR A 1 72 ? 13.667 5.070 3.776 1.00 98.38 72 THR A O 1
ATOM 527 N N . LEU A 1 73 ? 13.328 4.025 1.817 1.00 97.44 73 LEU A N 1
ATOM 528 C CA . LEU A 1 73 ? 12.550 2.924 2.381 1.00 97.44 73 LEU A CA 1
ATOM 529 C C . LEU A 1 73 ? 13.456 2.035 3.250 1.00 97.44 73 LEU A C 1
ATOM 531 O O . LEU A 1 73 ? 14.649 1.914 2.961 1.00 97.44 73 LEU A O 1
ATOM 535 N N . PRO A 1 74 ? 12.910 1.364 4.279 1.00 96.81 74 PRO A N 1
ATOM 536 C CA . PRO A 1 74 ? 13.699 0.446 5.088 1.00 96.81 74 PRO A CA 1
ATOM 537 C C . PRO A 1 74 ? 14.362 -0.659 4.246 1.00 96.81 74 PRO A C 1
ATOM 539 O O . PRO A 1 74 ? 13.804 -1.072 3.219 1.00 96.81 74 PRO A O 1
ATOM 542 N N . PRO A 1 75 ? 15.537 -1.158 4.666 1.00 94.88 75 PRO A N 1
ATOM 543 C CA . PRO A 1 75 ? 16.205 -2.273 4.003 1.00 94.88 75 PRO A CA 1
ATOM 544 C C . PRO A 1 75 ? 15.445 -3.589 4.217 1.00 94.88 75 PRO A C 1
ATOM 546 O O . PRO A 1 75 ? 14.595 -3.696 5.104 1.00 94.88 75 PRO A O 1
ATOM 549 N N . ASP A 1 76 ? 15.756 -4.604 3.408 1.00 92.00 76 ASP A N 1
ATOM 550 C CA . ASP A 1 76 ? 15.212 -5.946 3.621 1.00 92.00 76 ASP A CA 1
ATOM 551 C C . ASP A 1 76 ? 15.679 -6.528 4.947 1.00 92.00 76 ASP A C 1
ATOM 553 O O . ASP A 1 76 ? 16.780 -6.262 5.431 1.00 92.00 76 ASP A O 1
ATOM 557 N N . SER A 1 77 ? 14.804 -7.334 5.537 1.00 84.81 77 SER A N 1
ATOM 558 C CA . SER A 1 77 ? 15.103 -8.103 6.738 1.00 84.81 77 SER A CA 1
ATOM 559 C C . SER A 1 77 ? 15.415 -9.550 6.353 1.00 84.81 77 SER A C 1
ATOM 561 O O . SER A 1 77 ? 15.061 -10.002 5.267 1.00 84.81 77 SER A O 1
ATOM 563 N N . ALA A 1 78 ? 16.002 -10.326 7.267 1.00 82.19 78 ALA A N 1
ATOM 564 C CA . ALA A 1 78 ? 16.295 -11.747 7.032 1.00 82.19 78 ALA A CA 1
ATOM 565 C C . ALA A 1 78 ? 15.054 -12.589 6.642 1.00 82.19 78 ALA A C 1
ATOM 567 O O . ALA A 1 78 ? 15.193 -13.648 6.043 1.00 82.19 78 ALA A O 1
ATOM 568 N N . GLY A 1 79 ? 13.844 -12.111 6.960 1.00 83.25 79 GLY A N 1
ATOM 569 C CA . GLY A 1 79 ? 12.564 -12.728 6.593 1.00 83.25 79 GLY A CA 1
ATOM 570 C C . GLY A 1 79 ? 11.902 -12.177 5.321 1.00 83.25 79 GLY A C 1
ATOM 571 O O . GLY A 1 79 ? 10.714 -12.425 5.126 1.00 83.25 79 GLY A O 1
ATOM 572 N N . GLY A 1 80 ? 12.613 -11.407 4.488 1.00 91.75 80 GLY A N 1
ATOM 573 C CA . GLY A 1 80 ? 12.099 -10.852 3.229 1.00 91.75 80 GLY A CA 1
ATOM 574 C C . GLY A 1 80 ? 11.777 -9.348 3.283 1.00 91.75 80 GLY A C 1
ATOM 575 O O . GLY A 1 80 ? 12.403 -8.616 4.061 1.00 91.75 80 GLY A O 1
ATOM 576 N N . PRO A 1 81 ? 10.813 -8.870 2.463 1.00 95.38 81 PRO A N 1
ATOM 577 C CA . PRO A 1 81 ? 10.466 -7.453 2.369 1.00 95.38 81 PRO A CA 1
ATOM 578 C C . PRO A 1 81 ? 10.123 -6.842 3.734 1.00 95.38 81 PRO A C 1
ATOM 580 O O . PRO A 1 81 ? 9.386 -7.472 4.511 1.00 95.38 81 PRO A O 1
ATOM 583 N N . PRO A 1 82 ? 10.591 -5.619 4.038 1.00 96.81 82 PRO A N 1
ATOM 584 C CA . PRO A 1 82 ? 10.337 -4.978 5.318 1.00 96.81 82 PRO A CA 1
ATOM 585 C C . PRO A 1 82 ? 8.852 -4.668 5.492 1.00 96.81 82 PRO A C 1
ATOM 587 O O . PRO A 1 82 ? 8.132 -4.442 4.516 1.00 96.81 82 PRO A O 1
ATOM 590 N N . LEU A 1 83 ? 8.412 -4.629 6.751 1.00 95.88 83 LEU A N 1
ATOM 591 C CA . LEU A 1 83 ? 7.070 -4.207 7.138 1.00 95.88 83 LEU A CA 1
ATOM 592 C C . LEU A 1 83 ? 7.129 -2.849 7.843 1.00 95.88 83 LEU A C 1
ATOM 594 O O . LEU A 1 83 ? 7.680 -2.733 8.937 1.00 95.88 83 LEU A O 1
ATOM 598 N N . VAL A 1 84 ? 6.520 -1.835 7.234 1.00 96.38 84 VAL A N 1
ATOM 599 C CA . VAL A 1 84 ? 6.377 -0.490 7.797 1.00 96.38 84 VAL A CA 1
ATOM 600 C C . VAL A 1 84 ? 5.026 -0.378 8.492 1.00 96.38 84 VAL A C 1
ATOM 602 O O . VAL A 1 84 ? 3.982 -0.507 7.852 1.00 96.38 84 VAL A O 1
ATOM 605 N N . ARG A 1 85 ? 5.038 -0.122 9.806 1.00 95.88 85 ARG A N 1
ATOM 606 C CA . ARG A 1 85 ? 3.823 0.091 10.604 1.00 95.88 85 ARG A CA 1
ATOM 607 C C . ARG A 1 85 ? 3.597 1.578 10.856 1.00 95.88 85 ARG A C 1
ATOM 609 O O . ARG A 1 85 ? 4.445 2.224 11.466 1.00 95.88 85 ARG A O 1
ATOM 616 N N . MET A 1 86 ? 2.451 2.104 10.426 1.00 95.75 86 MET A N 1
ATOM 617 C CA . MET A 1 86 ? 2.120 3.529 10.535 1.00 95.75 86 MET A CA 1
ATOM 618 C C . MET A 1 86 ? 0.904 3.784 11.420 1.00 95.75 86 MET A C 1
ATOM 620 O O . MET A 1 86 ? -0.089 3.067 11.362 1.00 95.75 86 MET A O 1
ATOM 624 N N . VAL A 1 87 ? 0.948 4.843 12.222 1.00 93.81 87 VAL A N 1
ATOM 625 C CA . VAL A 1 87 ? -0.219 5.292 12.995 1.00 93.81 87 VAL A CA 1
ATOM 626 C C . VAL A 1 87 ? -1.220 5.972 12.056 1.00 93.81 87 VAL A C 1
ATOM 628 O O . VAL A 1 87 ? -0.819 6.748 11.188 1.00 93.81 87 VAL A O 1
ATOM 631 N N . LEU A 1 88 ? -2.517 5.709 12.249 1.00 93.88 88 LEU A N 1
ATOM 632 C CA . LEU A 1 88 ? -3.595 6.358 11.494 1.00 93.88 88 LEU A CA 1
ATOM 633 C C . LEU A 1 88 ? -3.471 7.889 11.514 1.00 93.88 88 LEU A C 1
ATOM 635 O O . LEU A 1 88 ? -3.132 8.488 12.537 1.00 93.88 88 LEU A O 1
ATOM 639 N N . GLY A 1 89 ? -3.747 8.517 10.371 1.00 92.31 89 GLY A N 1
ATOM 640 C CA . GLY A 1 89 ? -3.718 9.970 10.199 1.00 92.31 89 GLY A CA 1
ATOM 641 C C . GLY A 1 89 ? -2.323 10.603 10.218 1.00 92.31 89 GLY A C 1
ATOM 642 O O . GLY A 1 89 ? -2.217 11.816 10.037 1.00 92.31 89 GLY A O 1
ATOM 643 N N . ARG A 1 90 ? -1.245 9.828 10.413 1.00 95.31 90 ARG A N 1
ATOM 644 C CA . ARG A 1 90 ? 0.128 10.340 10.316 1.00 95.31 90 ARG A CA 1
ATOM 645 C C . ARG A 1 90 ? 0.698 10.070 8.924 1.00 95.31 90 ARG A C 1
ATOM 647 O O . ARG A 1 90 ? 0.801 8.902 8.549 1.00 95.31 90 ARG A O 1
ATOM 654 N N . PRO A 1 91 ? 1.098 11.109 8.172 1.00 96.44 91 PRO A N 1
ATOM 655 C CA . PRO A 1 91 ? 1.665 10.907 6.851 1.00 96.44 91 PRO A CA 1
ATOM 656 C C . PRO A 1 91 ? 3.023 10.204 6.943 1.00 96.44 91 PRO A C 1
ATOM 658 O O . PRO A 1 91 ? 3.851 10.512 7.802 1.00 96.44 91 PRO A O 1
ATOM 661 N N . TYR A 1 92 ? 3.251 9.282 6.017 1.00 97.81 92 TYR A N 1
ATOM 662 C CA . TYR A 1 92 ? 4.537 8.664 5.728 1.00 97.81 92 TYR A CA 1
ATOM 663 C C . TYR A 1 92 ? 5.028 9.137 4.362 1.00 97.81 92 TYR A C 1
ATOM 665 O O . TYR A 1 92 ? 4.226 9.295 3.440 1.00 97.81 92 TYR A O 1
ATOM 673 N N . SER A 1 93 ? 6.338 9.335 4.220 1.00 98.19 93 SER A N 1
ATOM 674 C CA . SER A 1 93 ? 6.966 9.681 2.947 1.00 98.19 93 SER A CA 1
ATOM 675 C C . SER A 1 93 ? 8.292 8.947 2.786 1.00 98.19 93 SER A C 1
ATOM 677 O O . SER A 1 93 ? 9.049 8.815 3.750 1.00 98.19 93 SER A O 1
ATOM 679 N N . ALA A 1 94 ? 8.568 8.491 1.568 1.00 98.44 94 ALA A N 1
ATOM 680 C CA . ALA A 1 94 ? 9.841 7.912 1.172 1.00 98.44 94 ALA A CA 1
ATOM 681 C C . ALA A 1 94 ? 10.202 8.343 -0.254 1.00 98.44 94 ALA A C 1
ATOM 683 O O . ALA A 1 94 ? 9.330 8.577 -1.092 1.00 98.44 94 ALA A O 1
ATOM 684 N N . THR A 1 95 ? 11.496 8.428 -0.538 1.00 98.62 95 THR A N 1
ATOM 685 C CA . THR A 1 95 ? 12.026 8.787 -1.853 1.00 98.62 95 THR A CA 1
ATOM 686 C C . THR A 1 95 ? 12.707 7.587 -2.489 1.00 98.62 95 THR A C 1
ATOM 688 O O . THR A 1 95 ? 13.279 6.737 -1.802 1.00 98.62 95 THR A O 1
ATOM 691 N N . LEU A 1 96 ? 12.625 7.518 -3.813 1.00 98.62 96 LEU A N 1
ATOM 692 C CA . LEU A 1 96 ? 13.295 6.533 -4.647 1.00 98.62 96 LEU A CA 1
ATOM 693 C C . LEU A 1 96 ? 14.077 7.268 -5.730 1.00 98.62 96 LEU A C 1
ATOM 695 O O . LEU A 1 96 ? 13.545 8.180 -6.365 1.00 98.62 96 LEU A O 1
ATOM 699 N N . THR A 1 97 ? 15.318 6.851 -5.948 1.00 98.44 97 THR A N 1
ATOM 700 C CA . THR A 1 97 ? 16.224 7.457 -6.923 1.00 98.44 97 THR A CA 1
ATOM 701 C C . THR A 1 97 ? 16.851 6.361 -7.770 1.00 98.44 97 THR A C 1
ATOM 703 O O . THR A 1 97 ? 17.484 5.442 -7.248 1.00 98.44 97 THR A O 1
ATOM 706 N N . GLY A 1 98 ? 16.649 6.467 -9.079 1.00 98.06 98 GLY A N 1
ATOM 707 C CA . GLY A 1 98 ? 17.283 5.643 -10.096 1.00 98.06 98 GLY A CA 1
ATOM 708 C C . GLY A 1 98 ? 18.421 6.401 -10.762 1.00 98.06 98 GLY A C 1
ATOM 709 O O . GLY A 1 98 ? 18.238 7.559 -11.148 1.00 98.06 98 GLY A O 1
ATOM 710 N N . VAL A 1 99 ? 19.569 5.747 -10.901 1.00 98.06 99 VAL A N 1
ATOM 711 C CA . VAL A 1 99 ? 20.712 6.252 -11.667 1.00 98.06 99 VAL A CA 1
ATOM 712 C C . VAL A 1 99 ? 21.171 5.200 -12.657 1.00 98.06 99 VAL A C 1
ATOM 714 O O . VAL A 1 99 ? 21.155 4.012 -12.345 1.00 98.06 99 VAL A O 1
ATOM 717 N N . ASP A 1 100 ? 21.589 5.644 -13.829 1.00 97.81 100 ASP A N 1
ATOM 718 C CA . ASP A 1 100 ? 22.117 4.776 -14.867 1.00 97.81 100 ASP A CA 1
ATOM 719 C C . ASP A 1 100 ? 23.400 5.360 -15.477 1.00 97.81 100 ASP A C 1
ATOM 721 O O . ASP A 1 100 ? 23.537 6.581 -15.624 1.00 97.81 100 ASP A O 1
ATOM 725 N N . ALA A 1 101 ? 24.365 4.484 -15.762 1.00 97.00 101 ALA A N 1
ATOM 726 C CA . ALA A 1 101 ? 25.698 4.871 -16.216 1.00 97.00 101 ALA A CA 1
ATOM 727 C C . ALA A 1 101 ? 25.737 5.186 -17.720 1.00 97.00 101 ALA A C 1
ATOM 729 O O . ALA A 1 101 ? 26.490 6.077 -18.132 1.00 97.00 101 ALA A O 1
ATOM 730 N N . ASP A 1 102 ? 24.900 4.510 -18.508 1.00 95.38 102 ASP A N 1
ATOM 731 C CA . ASP A 1 102 ? 24.788 4.678 -19.962 1.00 95.38 102 ASP A CA 1
ATOM 732 C C . ASP A 1 102 ? 23.883 5.859 -20.348 1.00 95.38 102 ASP A C 1
ATOM 734 O O . ASP A 1 102 ? 23.874 6.320 -21.493 1.00 95.38 102 ASP A O 1
ATOM 738 N N . LYS A 1 103 ? 23.228 6.448 -19.342 1.00 95.06 103 LYS A N 1
ATOM 739 C CA . LYS A 1 103 ? 22.296 7.573 -19.435 1.00 95.06 103 LYS A CA 1
ATOM 740 C C . LYS A 1 103 ? 21.020 7.216 -20.179 1.00 95.06 103 LYS A C 1
ATOM 742 O O . LYS A 1 103 ? 20.438 8.069 -20.855 1.00 95.06 103 LYS A O 1
ATOM 747 N N . ASP A 1 104 ? 20.549 5.992 -20.001 1.00 94.62 104 ASP A N 1
ATOM 748 C CA . ASP A 1 104 ? 19.288 5.557 -20.572 1.00 94.62 104 ASP A CA 1
ATOM 749 C C . ASP A 1 104 ? 18.092 6.291 -19.960 1.00 94.62 104 ASP A C 1
ATOM 751 O O . ASP A 1 104 ? 18.131 6.838 -18.852 1.00 94.62 104 ASP A O 1
ATOM 755 N N . MET A 1 105 ? 16.990 6.346 -20.709 1.00 96.00 105 MET A N 1
ATOM 756 C CA . MET A 1 105 ? 15.752 6.923 -20.192 1.00 96.00 105 MET A CA 1
ATOM 757 C C . MET A 1 105 ? 15.143 5.983 -19.155 1.00 96.00 105 MET A C 1
ATOM 759 O O . MET A 1 105 ? 14.775 4.849 -19.469 1.00 96.00 105 MET A O 1
ATOM 763 N N . LEU A 1 106 ? 15.007 6.489 -17.931 1.00 97.81 106 LEU A N 1
ATOM 764 C CA . LEU A 1 106 ? 14.516 5.742 -16.782 1.00 97.81 106 LEU A CA 1
ATOM 765 C C . LEU A 1 106 ? 13.069 6.109 -16.444 1.00 97.81 106 LEU A C 1
ATOM 767 O O . LEU A 1 106 ? 12.681 7.279 -16.446 1.00 97.81 106 LEU A O 1
ATOM 771 N N . VAL A 1 107 ? 12.286 5.099 -16.081 1.00 97.81 107 VAL A N 1
ATOM 772 C CA . VAL A 1 107 ? 10.910 5.225 -15.603 1.00 97.81 107 VAL A CA 1
ATOM 773 C C . VAL A 1 107 ? 10.794 4.532 -14.251 1.00 97.81 107 VAL A C 1
ATOM 775 O O . VAL A 1 107 ? 11.093 3.346 -14.116 1.00 97.81 107 VAL A O 1
ATOM 778 N N . LEU A 1 108 ? 10.336 5.277 -13.245 1.00 98.38 108 LEU A N 1
ATOM 779 C CA . LEU A 1 108 ? 9.962 4.738 -11.941 1.00 98.38 108 LEU A CA 1
ATOM 780 C C . LEU A 1 108 ? 8.454 4.516 -11.881 1.00 98.38 108 LEU A C 1
ATOM 782 O O . LEU A 1 108 ? 7.668 5.371 -12.288 1.00 98.38 108 LEU A O 1
ATOM 786 N N . SER A 1 109 ? 8.044 3.391 -11.308 1.00 98.19 109 SER A N 1
ATOM 787 C CA . SER A 1 109 ? 6.636 3.071 -11.077 1.00 98.19 109 SER A CA 1
ATOM 788 C C . SER A 1 109 ? 6.434 2.387 -9.727 1.00 98.19 109 SER A C 1
ATOM 790 O O . SER A 1 109 ? 7.377 1.860 -9.137 1.00 98.19 109 SER A O 1
ATOM 792 N N . ALA A 1 110 ? 5.196 2.416 -9.231 1.00 98.62 110 ALA A N 1
ATOM 793 C CA . ALA A 1 110 ? 4.783 1.731 -8.014 1.00 98.62 110 ALA A CA 1
ATOM 794 C C . ALA A 1 110 ? 3.431 1.050 -8.240 1.00 98.62 110 ALA A C 1
ATOM 796 O O . ALA A 1 110 ? 2.500 1.672 -8.753 1.00 98.62 110 ALA A O 1
ATOM 797 N N . THR A 1 111 ? 3.321 -0.211 -7.832 1.00 98.50 111 THR A N 1
ATOM 798 C CA . THR A 1 111 ? 2.111 -1.023 -8.006 1.00 98.50 111 THR A CA 1
ATOM 799 C C . THR A 1 111 ? 1.742 -1.696 -6.690 1.00 98.50 111 THR A C 1
ATOM 801 O O . THR A 1 111 ? 2.588 -2.316 -6.049 1.00 98.50 111 THR A O 1
ATOM 804 N N . GLY A 1 112 ? 0.477 -1.573 -6.281 1.00 98.00 112 GLY A N 1
ATOM 805 C CA . GLY A 1 112 ? -0.077 -2.310 -5.145 1.00 98.00 112 GLY A CA 1
ATOM 806 C C . GLY A 1 112 ? -0.459 -3.736 -5.546 1.00 98.00 112 GLY A C 1
ATOM 807 O O . GLY A 1 112 ? -1.053 -3.958 -6.603 1.00 98.00 112 GLY A O 1
ATOM 808 N N . GLN A 1 113 ? -0.138 -4.721 -4.710 1.00 97.50 113 GLN A N 1
ATOM 809 C CA . GLN A 1 113 ? -0.498 -6.114 -4.963 1.00 97.50 113 GLN A CA 1
ATOM 810 C C . GLN A 1 113 ? -1.984 -6.352 -4.658 1.00 97.50 113 GLN A C 1
ATOM 812 O O . GLN A 1 113 ? -2.372 -6.527 -3.506 1.00 97.50 113 GLN A O 1
ATOM 817 N N . GLY A 1 114 ? -2.819 -6.381 -5.699 1.00 96.12 114 GLY A N 1
ATOM 818 C CA . GLY A 1 114 ? -4.255 -6.658 -5.569 1.00 96.12 114 GLY A CA 1
ATOM 819 C C . GLY A 1 114 ? -5.108 -5.464 -5.123 1.00 96.12 114 GLY A C 1
ATOM 820 O O . GLY A 1 114 ? -6.273 -5.652 -4.785 1.00 96.12 114 GLY A O 1
ATOM 821 N N . PHE A 1 115 ? -4.559 -4.246 -5.133 1.00 96.38 115 PHE A N 1
ATOM 822 C CA . PHE A 1 115 ? -5.282 -3.007 -4.828 1.00 96.38 115 PHE A CA 1
ATOM 823 C C . PHE A 1 115 ? -4.700 -1.828 -5.619 1.00 96.38 115 PHE A C 1
ATOM 825 O O . PHE A 1 115 ? -3.544 -1.864 -6.050 1.00 96.38 115 PHE A O 1
ATOM 832 N N . LYS A 1 116 ? -5.482 -0.758 -5.801 1.00 96.62 116 LYS A N 1
ATOM 833 C CA . LYS A 1 116 ? -4.961 0.506 -6.337 1.00 96.62 116 LYS A CA 1
ATOM 834 C C . LYS A 1 116 ? -4.419 1.344 -5.189 1.00 96.62 116 LYS A C 1
ATOM 836 O O . LYS A 1 116 ? -5.100 1.511 -4.183 1.00 96.62 116 LYS A O 1
ATOM 841 N N . LEU A 1 117 ? -3.235 1.929 -5.368 1.00 97.25 117 LEU A N 1
ATOM 842 C CA . LEU A 1 117 ? -2.593 2.760 -4.342 1.00 97.25 117 LEU A CA 1
ATOM 843 C C . LEU A 1 117 ? -3.530 3.860 -3.812 1.00 97.25 117 LEU A C 1
ATOM 845 O O . LEU A 1 117 ? -3.673 4.008 -2.601 1.00 97.25 117 LEU A O 1
ATOM 849 N N . ALA A 1 118 ? -4.225 4.561 -4.712 1.00 96.12 118 ALA A N 1
ATOM 850 C CA . ALA A 1 118 ? -5.127 5.653 -4.352 1.00 96.12 118 ALA A CA 1
ATOM 851 C C . ALA A 1 118 ? -6.281 5.214 -3.434 1.00 96.12 118 ALA A C 1
ATOM 853 O O . ALA A 1 118 ? -6.656 5.971 -2.542 1.00 96.12 118 ALA A O 1
ATOM 854 N N . ASP A 1 119 ? -6.797 3.993 -3.604 1.00 95.12 119 ASP A N 1
ATOM 855 C CA . ASP A 1 119 ? -7.899 3.474 -2.786 1.00 95.12 119 ASP A CA 1
ATOM 856 C C . ASP A 1 119 ? -7.451 3.241 -1.327 1.00 95.12 119 ASP A C 1
ATOM 858 O O . ASP A 1 119 ? -8.268 3.304 -0.417 1.00 95.12 119 ASP A O 1
ATOM 862 N N . ALA A 1 120 ? -6.147 3.023 -1.101 1.00 95.94 120 ALA A N 1
ATOM 863 C CA . ALA A 1 120 ? -5.531 2.862 0.220 1.00 95.94 120 ALA A CA 1
ATOM 864 C C . ALA A 1 120 ? -4.899 4.163 0.773 1.00 95.94 120 ALA A C 1
ATOM 866 O O . ALA A 1 120 ? -4.051 4.119 1.672 1.00 95.94 120 ALA A O 1
ATOM 867 N N . GLY A 1 121 ? -5.201 5.321 0.167 1.00 95.69 121 GLY A N 1
ATOM 868 C CA . GLY A 1 121 ? -4.606 6.612 0.537 1.00 95.69 121 GLY A CA 1
ATOM 869 C C . GLY A 1 121 ? -3.109 6.736 0.218 1.00 95.69 121 GLY A C 1
ATOM 870 O O . GLY A 1 121 ? -2.418 7.587 0.787 1.00 95.69 121 GLY A O 1
ATOM 871 N N . MET A 1 122 ? -2.582 5.868 -0.651 1.00 98.25 122 MET A N 1
ATOM 872 C CA . MET A 1 122 ? -1.193 5.886 -1.108 1.00 98.25 122 MET A CA 1
ATOM 873 C C . MET A 1 122 ? -1.071 6.646 -2.428 1.00 98.25 122 MET A C 1
ATOM 875 O O . MET A 1 122 ? -1.898 6.509 -3.331 1.00 98.25 122 MET A O 1
ATOM 879 N N . THR A 1 123 ? 0.011 7.402 -2.579 1.00 98.38 123 THR A N 1
ATOM 880 C CA . THR A 1 123 ? 0.354 8.067 -3.837 1.00 98.38 123 THR A CA 1
ATOM 881 C C . THR A 1 123 ? 1.822 7.844 -4.169 1.00 98.38 123 THR A C 1
ATOM 883 O O . THR A 1 123 ? 2.676 7.767 -3.284 1.00 98.38 123 THR A O 1
ATOM 886 N N . PHE A 1 124 ? 2.117 7.732 -5.460 1.00 98.62 124 PHE A N 1
ATOM 887 C CA . PHE A 1 124 ? 3.480 7.698 -5.963 1.00 98.62 124 PHE A CA 1
ATOM 888 C C . PHE A 1 124 ? 3.592 8.650 -7.145 1.00 98.62 124 PHE A C 1
ATOM 890 O O . PHE A 1 124 ? 2.849 8.524 -8.118 1.00 98.62 124 PHE A O 1
ATOM 897 N N . THR A 1 125 ? 4.501 9.613 -7.047 1.00 98.38 125 THR A N 1
ATOM 898 C CA . THR A 1 125 ? 4.773 10.578 -8.111 1.00 98.38 125 THR A CA 1
ATOM 899 C C . THR A 1 125 ? 6.215 10.431 -8.558 1.00 98.38 125 THR A C 1
ATOM 901 O O . THR A 1 125 ? 7.133 10.503 -7.749 1.00 98.38 125 THR A O 1
ATOM 904 N N . ALA A 1 126 ? 6.419 10.216 -9.854 1.00 97.88 126 ALA A N 1
ATOM 905 C CA . ALA A 1 126 ? 7.739 10.113 -10.461 1.00 97.88 126 ALA A CA 1
ATOM 906 C C . ALA A 1 126 ? 7.738 10.883 -11.789 1.00 97.88 126 ALA A C 1
ATOM 908 O O . ALA A 1 126 ? 7.359 10.325 -12.821 1.00 97.88 126 ALA A O 1
ATOM 909 N N . PRO A 1 127 ? 8.056 12.190 -11.777 1.00 95.62 127 PRO A N 1
ATOM 910 C CA . PRO A 1 127 ? 8.150 12.968 -13.005 1.00 95.62 127 PRO A CA 1
ATOM 911 C C . PRO A 1 127 ? 9.301 12.469 -13.886 1.00 95.62 127 PRO A C 1
ATOM 913 O O . PRO A 1 127 ? 10.275 11.896 -13.394 1.00 95.62 127 PRO A O 1
ATOM 916 N N . ALA A 1 128 ? 9.200 12.723 -15.193 1.00 90.69 128 ALA A N 1
ATOM 917 C CA . ALA A 1 128 ? 10.272 12.413 -16.132 1.00 90.69 128 ALA A CA 1
ATOM 918 C C . ALA A 1 128 ? 11.565 13.138 -15.724 1.00 90.69 128 ALA A C 1
ATOM 920 O O . ALA A 1 128 ? 11.567 14.354 -15.515 1.00 90.69 128 ALA A O 1
ATOM 921 N N . GLY A 1 129 ? 12.648 12.375 -15.592 1.00 91.25 129 GLY A N 1
ATOM 922 C CA . GLY A 1 129 ? 13.975 12.895 -15.284 1.00 91.25 129 GLY A CA 1
ATOM 923 C C . GLY A 1 129 ? 14.808 13.168 -16.534 1.00 91.25 129 GLY A C 1
ATOM 924 O O . GLY A 1 129 ? 14.385 12.920 -17.665 1.00 91.25 129 GLY A O 1
ATOM 925 N N . ALA A 1 130 ? 16.016 13.689 -16.316 1.00 96.31 130 ALA A N 1
ATOM 926 C CA . ALA A 1 130 ? 17.041 13.736 -17.353 1.00 96.31 130 ALA A CA 1
ATOM 927 C C . ALA A 1 130 ? 17.506 12.308 -17.715 1.00 96.31 130 ALA A C 1
ATOM 929 O O . ALA A 1 130 ? 17.382 11.408 -16.882 1.00 96.31 130 ALA A O 1
ATOM 930 N N . PRO A 1 131 ? 18.087 12.091 -18.910 1.00 96.56 131 PRO A N 1
ATOM 931 C CA . PRO A 1 131 ? 18.689 10.806 -19.263 1.00 96.56 131 PRO A CA 1
ATOM 932 C C . PRO A 1 131 ? 19.660 10.318 -18.174 1.00 96.56 131 PRO A C 1
ATOM 934 O O . PRO A 1 131 ? 20.495 11.089 -17.687 1.00 96.56 131 PRO A O 1
ATOM 937 N N . GLY A 1 132 ? 19.512 9.061 -17.761 1.00 96.81 132 GLY A N 1
ATOM 938 C CA . GLY A 1 132 ? 20.269 8.439 -16.675 1.00 96.81 132 GLY A CA 1
ATOM 939 C C . GLY A 1 132 ? 19.761 8.708 -15.262 1.00 96.81 132 GLY A C 1
ATOM 940 O O . GLY A 1 132 ? 20.411 8.289 -14.306 1.00 96.81 132 GLY A O 1
ATOM 941 N N . GLN A 1 133 ? 18.650 9.432 -15.089 1.00 97.56 133 GLN A N 1
ATOM 942 C CA . GLN A 1 133 ? 18.128 9.787 -13.769 1.00 97.56 133 GLN A CA 1
ATOM 943 C C . GLN A 1 133 ? 16.606 9.659 -13.692 1.00 97.56 133 GLN A C 1
ATOM 945 O O . GLN A 1 133 ? 15.875 10.145 -14.551 1.00 97.56 133 GLN A O 1
ATOM 950 N N . ALA A 1 134 ? 16.116 9.092 -12.593 1.00 98.00 134 ALA A N 1
ATOM 951 C CA . ALA A 1 134 ? 14.703 9.124 -12.229 1.00 98.00 134 ALA A CA 1
ATOM 952 C C . ALA A 1 134 ? 14.555 9.358 -10.725 1.00 98.00 134 ALA A C 1
ATOM 954 O O . ALA A 1 134 ? 15.286 8.778 -9.926 1.00 98.00 134 ALA A O 1
ATOM 955 N N . ASN A 1 135 ? 13.589 10.185 -10.329 1.00 98.38 135 ASN A N 1
ATOM 956 C CA . ASN A 1 135 ? 13.268 10.423 -8.925 1.00 98.38 135 ASN A CA 1
ATOM 957 C C . ASN A 1 135 ? 11.772 10.244 -8.704 1.00 98.38 135 ASN A C 1
ATOM 959 O O . ASN A 1 135 ? 10.963 10.722 -9.498 1.00 98.38 135 ASN A O 1
ATOM 963 N N . GLY A 1 136 ? 11.415 9.569 -7.617 1.00 98.38 136 GLY A N 1
ATOM 964 C CA . GLY A 1 136 ? 10.036 9.339 -7.225 1.00 98.38 136 GLY A CA 1
ATOM 965 C C . GLY A 1 136 ? 9.818 9.573 -5.738 1.00 98.38 136 GLY A C 1
ATOM 966 O O . GLY A 1 136 ? 10.707 9.329 -4.921 1.00 98.38 136 GLY A O 1
ATOM 967 N N . VAL A 1 137 ? 8.622 10.032 -5.385 1.00 98.81 137 VAL A N 1
ATOM 968 C CA . VAL A 1 137 ? 8.185 10.217 -4.001 1.00 98.81 137 VAL A CA 1
ATOM 969 C C . VAL A 1 137 ? 6.954 9.359 -3.765 1.00 98.81 137 VAL A C 1
ATOM 971 O O . VAL A 1 137 ? 5.936 9.498 -4.443 1.00 98.81 137 VAL A O 1
ATOM 974 N N . PHE A 1 138 ? 7.056 8.465 -2.789 1.00 98.75 138 PHE A N 1
ATOM 975 C CA . PHE A 1 138 ? 5.937 7.709 -2.255 1.00 98.75 138 PHE A CA 1
ATOM 976 C C . PHE A 1 138 ? 5.414 8.415 -1.013 1.00 98.75 138 PHE A C 1
ATOM 978 O O . PHE A 1 138 ? 6.190 8.707 -0.104 1.00 98.75 138 PHE A O 1
ATOM 985 N N . THR A 1 139 ? 4.108 8.650 -0.948 1.00 98.56 139 THR A N 1
ATOM 986 C CA . THR A 1 139 ? 3.459 9.113 0.279 1.00 98.56 139 THR A CA 1
ATOM 987 C C . THR A 1 139 ? 2.275 8.231 0.627 1.00 98.56 139 THR A C 1
ATOM 989 O O . THR A 1 139 ? 1.591 7.699 -0.248 1.00 98.56 139 THR A O 1
ATOM 992 N N . TRP A 1 140 ? 2.027 8.081 1.921 1.00 98.31 140 TRP A N 1
ATOM 993 C CA . TRP A 1 140 ? 0.873 7.357 2.426 1.00 98.31 140 TRP A CA 1
ATOM 994 C C . TRP A 1 140 ? 0.287 8.094 3.621 1.00 98.31 140 TRP A C 1
ATOM 996 O O . TRP A 1 140 ? 1.008 8.404 4.569 1.00 98.31 140 TRP A O 1
ATOM 1006 N N . LEU A 1 141 ? -1.015 8.371 3.579 1.00 96.62 141 LEU A N 1
ATOM 1007 C CA . LEU A 1 141 ? -1.777 8.854 4.725 1.00 96.62 141 LEU A CA 1
ATOM 1008 C C . LEU A 1 141 ? -2.756 7.749 5.144 1.00 96.62 141 LEU A C 1
ATOM 1010 O O . LEU A 1 141 ? -3.828 7.640 4.549 1.00 96.62 141 LEU A O 1
ATOM 1014 N N . PRO A 1 142 ? -2.404 6.912 6.136 1.00 95.19 142 PRO A N 1
ATOM 1015 C CA . PRO A 1 142 ? -3.249 5.795 6.527 1.00 95.19 142 PRO A CA 1
ATOM 1016 C C . PRO A 1 142 ? -4.580 6.276 7.112 1.00 95.19 142 PRO A C 1
ATOM 1018 O O . PRO A 1 142 ? -4.597 7.122 8.013 1.00 95.19 142 PRO A O 1
ATOM 1021 N N . ALA A 1 143 ? -5.685 5.701 6.645 1.00 92.88 143 ALA A N 1
ATOM 1022 C CA . ALA A 1 143 ? -7.044 6.041 7.058 1.00 92.88 143 ALA A CA 1
ATOM 1023 C C . ALA A 1 143 ? -7.902 4.778 7.198 1.00 92.88 143 ALA A C 1
ATOM 1025 O O . ALA A 1 143 ? -7.527 3.725 6.715 1.00 92.88 143 ALA A O 1
ATOM 1026 N N . CYS A 1 144 ? -9.072 4.870 7.828 1.00 92.31 144 CYS A N 1
ATOM 1027 C CA . CYS A 1 144 ? -10.024 3.756 7.906 1.00 92.31 144 CYS A CA 1
ATOM 1028 C C . CYS A 1 144 ? -10.832 3.628 6.598 1.00 92.31 144 CYS A C 1
ATOM 1030 O O . CYS A 1 144 ? -12.026 3.912 6.569 1.00 92.31 144 CYS A O 1
ATOM 1032 N N . ASP A 1 145 ? -10.160 3.255 5.511 1.00 89.50 145 ASP A N 1
ATOM 1033 C CA . ASP A 1 145 ? -10.674 3.229 4.129 1.00 89.50 145 ASP A CA 1
ATOM 1034 C C . ASP A 1 145 ? -11.312 1.889 3.704 1.00 89.50 145 ASP A C 1
ATOM 1036 O O . ASP A 1 145 ? -11.763 1.741 2.571 1.00 89.50 145 ASP A O 1
ATOM 1040 N N . GLY A 1 146 ? -11.364 0.899 4.601 1.00 86.88 146 GLY A N 1
ATOM 1041 C CA . GLY A 1 146 ? -11.871 -0.443 4.294 1.00 86.88 146 GLY A CA 1
ATOM 1042 C C . GLY A 1 146 ? -10.900 -1.316 3.488 1.00 86.88 146 GLY A C 1
ATOM 1043 O O . GLY A 1 146 ? -11.250 -2.438 3.122 1.00 86.88 146 GLY A O 1
ATOM 1044 N N . ILE A 1 147 ? -9.681 -0.834 3.224 1.00 90.50 147 ILE A N 1
ATOM 1045 C CA . ILE A 1 147 ? -8.597 -1.593 2.585 1.00 90.50 147 ILE A CA 1
ATOM 1046 C C . ILE A 1 147 ? -7.467 -1.833 3.582 1.00 90.50 147 ILE A C 1
ATOM 1048 O O . ILE A 1 147 ? -7.009 -2.964 3.746 1.00 90.50 147 ILE A O 1
ATOM 1052 N N . THR A 1 148 ? -7.037 -0.781 4.272 1.00 92.56 148 THR A N 1
ATOM 1053 C CA . THR A 1 148 ? -5.973 -0.820 5.286 1.00 92.56 148 THR A CA 1
ATOM 1054 C C . THR A 1 148 ? -6.426 -1.498 6.580 1.00 92.56 148 THR A C 1
ATOM 1056 O O . THR A 1 148 ? -5.611 -2.112 7.270 1.00 92.56 148 THR A O 1
ATOM 1059 N N . VAL A 1 149 ? -7.721 -1.414 6.901 1.00 92.81 149 VAL A N 1
ATOM 1060 C CA . VAL A 1 149 ? -8.359 -2.058 8.053 1.00 92.81 149 VAL A CA 1
ATOM 1061 C C . VAL A 1 149 ? -9.674 -2.671 7.609 1.00 92.81 149 VAL A C 1
ATOM 1063 O O . VAL A 1 149 ? -10.497 -1.996 6.993 1.00 92.81 149 VAL A O 1
ATOM 1066 N N . VAL A 1 150 ? -9.873 -3.947 7.936 1.00 91.75 150 VAL A N 1
ATOM 1067 C CA . VAL A 1 150 ? -11.128 -4.655 7.672 1.00 91.75 150 VAL A CA 1
ATOM 1068 C C . VAL A 1 150 ? -11.541 -5.414 8.916 1.00 91.75 150 VAL A C 1
ATOM 1070 O O . VAL A 1 150 ? -10.772 -6.224 9.431 1.00 91.75 150 VAL A O 1
ATOM 1073 N N . SER A 1 151 ? -12.762 -5.167 9.386 1.00 89.38 151 SER A N 1
ATOM 1074 C CA . SER A 1 151 ? -13.313 -5.800 10.585 1.00 89.38 151 SER A CA 1
ATOM 1075 C C . SER A 1 151 ? -12.430 -5.595 11.821 1.00 89.38 151 SER A C 1
ATOM 1077 O O . SER A 1 151 ? -12.238 -6.514 12.616 1.00 89.38 151 SER A O 1
ATOM 1079 N N . 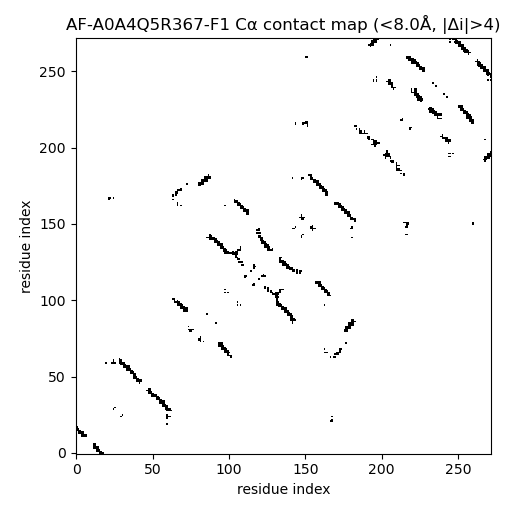GLY A 1 152 ? -11.871 -4.390 11.979 1.00 88.38 152 GLY A N 1
ATOM 1080 C CA . GLY A 1 152 ? -10.976 -4.042 13.084 1.00 88.38 152 GLY A CA 1
ATOM 1081 C C . GLY A 1 152 ? -9.555 -4.577 12.982 1.00 88.38 152 GLY A C 1
ATOM 1082 O O . GLY A 1 152 ? -8.777 -4.375 13.912 1.00 88.38 152 GLY A O 1
ATOM 1083 N N . GLN A 1 153 ? -9.210 -5.271 11.897 1.00 90.81 153 GLN A N 1
ATOM 1084 C CA . GLN A 1 153 ? -7.891 -5.866 11.721 1.00 90.81 153 GLN A CA 1
ATOM 1085 C C . GLN A 1 153 ? -7.095 -5.123 10.657 1.00 90.81 153 GLN A C 1
ATOM 1087 O O . GLN A 1 153 ? -7.553 -4.954 9.524 1.00 90.81 153 GLN A O 1
ATOM 1092 N N . ALA A 1 154 ? -5.887 -4.696 11.028 1.00 93.56 154 ALA A N 1
ATOM 1093 C CA . ALA A 1 154 ? -4.938 -4.102 10.096 1.00 93.56 154 ALA A CA 1
ATOM 1094 C C . ALA A 1 154 ? -4.531 -5.118 9.016 1.00 93.56 154 ALA A C 1
ATOM 1096 O O . ALA A 1 154 ? -4.132 -6.242 9.330 1.00 93.56 154 ALA A O 1
ATOM 1097 N N . ARG A 1 155 ? -4.594 -4.716 7.745 1.00 94.81 155 ARG A N 1
ATOM 1098 C CA . ARG A 1 155 ? -4.120 -5.514 6.610 1.00 94.81 155 ARG A CA 1
ATOM 1099 C C . ARG A 1 155 ? -2.704 -5.120 6.215 1.00 94.81 155 ARG A C 1
ATOM 1101 O O . ARG A 1 155 ? -2.324 -3.953 6.298 1.00 94.81 155 ARG A O 1
ATOM 1108 N N . GLU A 1 156 ? -1.938 -6.105 5.755 1.00 96.12 156 GLU A N 1
ATOM 1109 C CA . GLU A 1 156 ? -0.664 -5.858 5.085 1.00 96.12 156 GLU A CA 1
ATOM 1110 C C . GLU A 1 156 ? -0.918 -5.515 3.613 1.00 96.12 156 GLU A C 1
ATOM 1112 O O . GLU A 1 156 ? -1.565 -6.264 2.881 1.00 96.12 156 GLU A O 1
ATOM 1117 N N . LEU A 1 157 ? -0.396 -4.371 3.189 1.00 97.44 157 LEU A N 1
ATOM 1118 C CA . LEU A 1 157 ? -0.443 -3.855 1.832 1.00 97.44 157 LEU A CA 1
ATOM 1119 C C . LEU A 1 157 ? 0.953 -3.954 1.225 1.00 97.44 157 LEU A C 1
ATOM 1121 O O . LEU A 1 157 ? 1.872 -3.248 1.641 1.00 97.44 157 LEU A O 1
ATOM 1125 N N . THR A 1 158 ? 1.124 -4.831 0.242 1.00 98.31 158 THR A N 1
ATOM 1126 C CA . THR A 1 158 ? 2.400 -4.988 -0.463 1.00 98.31 158 THR A CA 1
ATOM 1127 C C . THR A 1 158 ? 2.462 -4.032 -1.647 1.00 98.31 158 THR A C 1
ATOM 1129 O O . THR A 1 158 ? 1.584 -4.055 -2.510 1.00 98.31 158 THR A O 1
ATOM 1132 N N . VAL A 1 159 ? 3.514 -3.217 -1.707 1.00 98.62 159 VAL A N 1
ATOM 1133 C CA . VAL A 1 159 ? 3.798 -2.315 -2.828 1.00 98.62 159 VAL A CA 1
ATOM 1134 C C . VAL A 1 159 ? 5.126 -2.709 -3.462 1.00 98.62 159 VAL A C 1
ATOM 1136 O O . VAL A 1 159 ? 6.144 -2.837 -2.777 1.00 98.62 159 VAL A O 1
ATOM 1139 N N . THR A 1 160 ? 5.111 -2.874 -4.781 1.00 98.56 160 THR A N 1
ATOM 1140 C CA . THR A 1 160 ? 6.300 -3.105 -5.600 1.00 98.56 160 THR A CA 1
ATOM 1141 C C . THR A 1 160 ? 6.645 -1.825 -6.339 1.00 98.56 160 THR A C 1
ATOM 1143 O O . THR A 1 160 ? 5.859 -1.335 -7.149 1.00 98.56 160 THR A O 1
ATOM 1146 N N . PHE A 1 161 ? 7.830 -1.297 -6.069 1.00 98.56 161 PHE A N 1
ATOM 1147 C CA . PHE A 1 161 ? 8.448 -0.224 -6.827 1.00 98.56 161 PHE A CA 1
ATOM 1148 C C . PHE A 1 161 ? 9.360 -0.829 -7.890 1.00 98.56 161 PHE A C 1
ATOM 1150 O O . PHE A 1 161 ? 10.111 -1.761 -7.598 1.00 98.56 161 PHE A O 1
ATOM 1157 N N . GLN A 1 162 ? 9.310 -0.297 -9.105 1.00 98.31 162 GLN A N 1
ATOM 1158 C CA . GLN A 1 162 ? 10.106 -0.778 -10.227 1.00 98.31 162 GLN A CA 1
ATOM 1159 C C . GLN A 1 162 ? 10.795 0.392 -10.924 1.00 98.31 162 GLN A C 1
ATOM 1161 O O . GLN A 1 162 ? 10.160 1.409 -11.213 1.00 98.31 162 GLN A O 1
ATOM 1166 N N . LEU A 1 163 ? 12.087 0.222 -11.198 1.00 98.38 163 LEU A N 1
ATOM 1167 C CA . LEU A 1 163 ? 12.888 1.086 -12.055 1.00 98.38 163 LEU A CA 1
ATOM 1168 C C . LEU A 1 163 ? 13.121 0.360 -13.377 1.00 98.38 163 LEU A C 1
ATOM 1170 O O . LEU A 1 163 ? 13.674 -0.741 -13.395 1.00 98.38 163 LEU A O 1
ATOM 1174 N N . GLN A 1 164 ? 12.677 0.978 -14.463 1.00 97.06 164 GLN A N 1
ATOM 1175 C CA . GLN A 1 164 ? 12.726 0.431 -15.811 1.00 97.06 164 GLN A CA 1
ATOM 1176 C C . GLN A 1 164 ? 13.501 1.384 -16.717 1.00 97.06 164 GLN A C 1
ATOM 1178 O O . GLN A 1 164 ? 13.162 2.560 -16.816 1.00 97.06 164 GLN A O 1
ATOM 1183 N N . GLU A 1 165 ? 14.508 0.8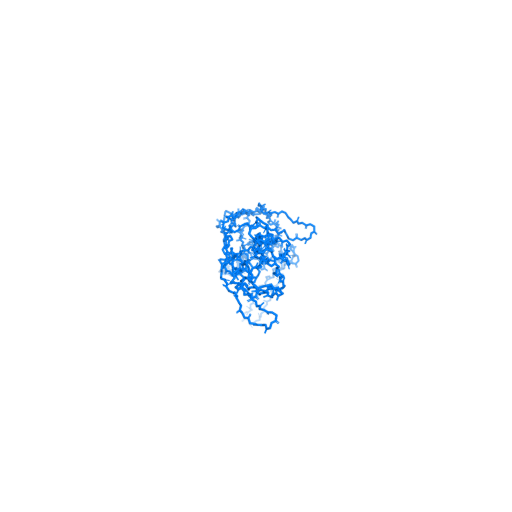69 -17.405 1.00 95.25 165 GLU A N 1
ATOM 1184 C CA . GLU A 1 165 ? 15.208 1.569 -18.483 1.00 95.25 165 GLU A CA 1
ATOM 1185 C C . GLU A 1 165 ? 14.577 1.260 -19.851 1.00 95.25 165 GLU A C 1
ATOM 1187 O O . GLU A 1 165 ? 13.886 0.247 -20.022 1.00 95.25 165 GLU A O 1
ATOM 1192 N N . SER A 1 166 ? 14.806 2.140 -20.826 1.00 92.38 166 SER A N 1
ATOM 1193 C CA . SER A 1 166 ? 14.305 2.005 -22.201 1.00 92.38 166 SER A CA 1
ATOM 1194 C C . SER A 1 166 ? 15.431 1.640 -23.171 1.00 92.38 166 SER A C 1
ATOM 1196 O O . SER A 1 166 ? 15.885 2.486 -23.938 1.00 92.38 166 SER A O 1
ATOM 1198 N N . THR A 1 167 ? 15.867 0.380 -23.138 1.00 92.56 167 THR A N 1
ATOM 1199 C CA . THR A 1 167 ? 17.035 -0.114 -23.890 1.00 92.56 167 THR A CA 1
ATOM 1200 C C . THR A 1 167 ? 16.699 -1.361 -24.711 1.00 92.56 167 THR A C 1
ATOM 1202 O O . THR A 1 167 ? 15.552 -1.814 -24.731 1.00 92.56 167 THR A O 1
ATOM 1205 N N . CYS A 1 168 ? 17.670 -1.909 -25.449 1.00 90.19 168 CYS A N 1
ATOM 1206 C CA . CYS A 1 168 ? 17.441 -3.096 -26.276 1.00 90.19 168 CYS A CA 1
ATOM 1207 C C . CYS A 1 168 ? 17.397 -4.400 -25.469 1.00 90.19 168 CYS A C 1
ATOM 1209 O O . CYS A 1 168 ? 16.755 -5.351 -25.912 1.00 90.19 168 CYS A O 1
ATOM 1211 N N . GLN A 1 169 ? 18.063 -4.446 -24.313 1.00 89.19 169 GLN A N 1
ATOM 1212 C CA . GLN A 1 169 ? 18.061 -5.574 -23.375 1.00 89.19 169 GLN A CA 1
ATOM 1213 C C . GLN A 1 169 ? 17.908 -5.036 -21.942 1.00 89.19 169 GLN A C 1
ATOM 1215 O O . GLN A 1 169 ? 18.888 -4.995 -21.195 1.00 89.19 169 GLN A O 1
ATOM 1220 N N . PRO A 1 170 ? 16.707 -4.569 -21.562 1.00 92.38 170 PRO A N 1
ATOM 1221 C CA . PRO A 1 170 ? 16.523 -3.871 -20.299 1.00 92.38 170 PRO A CA 1
ATOM 1222 C C . PRO A 1 170 ? 16.612 -4.810 -19.091 1.00 92.38 170 PRO A C 1
ATOM 1224 O O . PRO A 1 170 ? 16.060 -5.914 -19.101 1.00 92.38 170 PRO A O 1
ATOM 1227 N N . GLN A 1 171 ? 17.227 -4.330 -18.013 1.00 95.25 171 GLN A N 1
ATOM 1228 C CA . GLN A 1 171 ? 17.423 -5.050 -16.754 1.00 95.25 171 GLN A CA 1
ATOM 1229 C C . GLN A 1 171 ? 16.737 -4.310 -15.591 1.00 95.25 171 GLN A C 1
ATOM 1231 O O . GLN A 1 171 ? 17.375 -3.546 -14.857 1.00 95.25 171 GLN A O 1
ATOM 1236 N N . PRO A 1 172 ? 15.419 -4.509 -15.396 1.00 96.44 172 PRO A N 1
ATOM 1237 C CA . PRO A 1 172 ? 14.668 -3.768 -14.393 1.00 96.44 172 PRO A CA 1
ATOM 1238 C C . PRO A 1 172 ? 15.128 -4.070 -12.968 1.00 96.44 172 PRO A C 1
ATOM 1240 O O . PRO A 1 172 ? 15.422 -5.213 -12.618 1.00 96.44 172 PRO A O 1
ATOM 1243 N N . GLN A 1 173 ? 15.082 -3.046 -12.118 1.00 97.81 173 GLN A N 1
ATOM 1244 C CA . GLN A 1 173 ? 15.287 -3.189 -10.678 1.00 97.81 173 GLN A CA 1
ATOM 1245 C C . GLN A 1 173 ? 13.950 -3.120 -9.949 1.00 97.81 173 GLN A C 1
ATOM 1247 O O . GLN A 1 173 ? 13.082 -2.316 -10.295 1.00 97.81 173 GLN A O 1
ATOM 1252 N N . THR A 1 174 ? 13.793 -3.922 -8.897 1.00 97.25 174 THR A N 1
ATOM 1253 C CA . THR A 1 174 ? 12.564 -3.958 -8.096 1.00 97.25 174 THR A CA 1
ATOM 1254 C C . THR A 1 174 ? 12.846 -3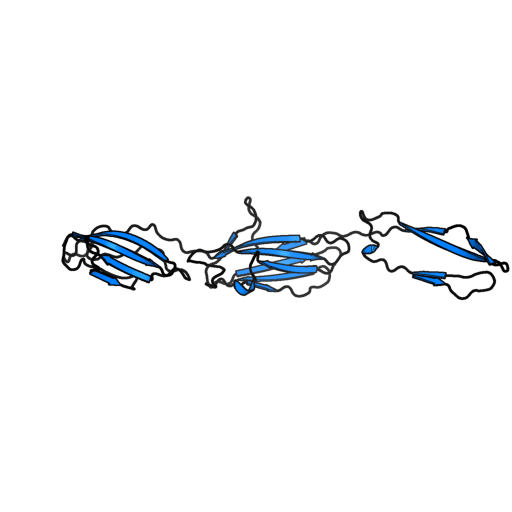.798 -6.611 1.00 97.25 174 THR A C 1
ATOM 1256 O O . THR A 1 174 ? 13.779 -4.398 -6.080 1.00 97.25 174 THR A O 1
ATOM 1259 N N . ARG A 1 175 ? 11.978 -3.060 -5.920 1.00 97.38 175 ARG A N 1
ATOM 1260 C CA . ARG A 1 175 ? 11.954 -2.932 -4.461 1.00 97.38 175 ARG A CA 1
ATOM 1261 C C . ARG A 1 175 ? 10.550 -3.255 -3.963 1.00 97.38 175 ARG A C 1
ATOM 1263 O O . ARG A 1 175 ? 9.592 -2.623 -4.390 1.00 97.38 175 ARG A O 1
ATOM 1270 N N . VAL A 1 176 ? 10.417 -4.216 -3.054 1.00 98.06 176 VAL A N 1
ATOM 1271 C CA . VAL A 1 176 ? 9.122 -4.594 -2.466 1.00 98.06 176 VAL A CA 1
ATOM 1272 C C . VAL A 1 176 ? 9.092 -4.159 -1.008 1.00 98.06 176 VAL A C 1
ATOM 1274 O O . VAL A 1 176 ? 10.055 -4.387 -0.281 1.00 98.06 176 VAL A O 1
ATOM 1277 N N . VAL A 1 177 ? 7.995 -3.539 -0.575 1.00 98.25 177 VAL A N 1
ATOM 1278 C CA . VAL A 1 177 ? 7.774 -3.142 0.823 1.00 98.25 177 VAL A CA 1
ATOM 1279 C C . VAL A 1 177 ? 6.345 -3.478 1.226 1.00 98.25 177 VAL A C 1
ATOM 1281 O O . VAL A 1 177 ? 5.412 -3.315 0.439 1.00 98.25 177 VAL A O 1
ATOM 1284 N N . ARG A 1 178 ? 6.173 -3.948 2.460 1.00 98.00 178 ARG A N 1
ATOM 1285 C CA . ARG A 1 178 ? 4.863 -4.173 3.071 1.00 98.00 178 ARG A CA 1
ATOM 1286 C C . ARG A 1 178 ? 4.536 -3.011 3.996 1.00 98.00 178 ARG A C 1
ATOM 1288 O O . ARG A 1 178 ? 5.385 -2.560 4.762 1.00 98.00 178 ARG A O 1
ATOM 1295 N N . PHE A 1 179 ? 3.300 -2.549 3.952 1.00 97.69 179 PHE A N 1
ATOM 1296 C CA . PHE A 1 179 ? 2.784 -1.466 4.777 1.00 97.69 179 PHE A CA 1
ATOM 1297 C C . PHE A 1 179 ? 1.590 -1.967 5.576 1.00 97.69 179 PHE A C 1
ATOM 1299 O O . PHE A 1 179 ? 0.760 -2.701 5.054 1.00 97.69 179 PHE A O 1
ATOM 1306 N N . ALA A 1 180 ? 1.479 -1.574 6.836 1.00 96.94 180 ALA A N 1
ATOM 1307 C CA . ALA A 1 180 ? 0.301 -1.845 7.648 1.00 96.94 180 ALA A CA 1
ATOM 1308 C C . ALA A 1 180 ? 0.072 -0.690 8.614 1.00 96.94 180 ALA A C 1
ATOM 1310 O O . ALA A 1 180 ? 1.001 0.034 8.977 1.00 96.94 180 ALA A O 1
ATOM 1311 N N . VAL A 1 181 ? -1.164 -0.509 9.060 1.00 96.31 181 VAL A N 1
ATOM 1312 C CA . VAL A 1 181 ? -1.412 0.398 10.179 1.00 96.31 181 VAL A CA 1
ATOM 1313 C C . VAL A 1 181 ? -1.002 -0.258 11.496 1.00 96.31 181 VAL A C 1
ATOM 1315 O O . VAL A 1 181 ? -1.110 -1.472 11.679 1.00 96.31 181 VAL A O 1
ATOM 1318 N N . ALA A 1 182 ? -0.491 0.547 12.421 1.00 94.12 182 ALA A N 1
ATOM 1319 C CA . ALA A 1 182 ? -0.244 0.133 13.790 1.00 94.12 182 ALA A CA 1
ATOM 1320 C C . ALA A 1 182 ? -1.596 -0.017 14.494 1.00 94.12 182 ALA A C 1
ATOM 1322 O O . ALA A 1 182 ? -2.310 0.965 14.703 1.00 94.12 182 ALA A O 1
ATOM 1323 N N . GLN A 1 183 ? -1.953 -1.255 14.823 1.00 88.94 183 GLN A N 1
ATOM 1324 C CA . GLN A 1 183 ? -3.170 -1.550 15.563 1.00 88.94 183 GLN A CA 1
ATOM 1325 C C . GLN A 1 183 ? -2.928 -1.293 17.059 1.00 88.94 183 GLN A C 1
ATOM 1327 O O . GLN A 1 183 ? -1.863 -1.666 17.559 1.00 88.94 183 GLN A O 1
ATOM 1332 N N . PRO A 1 184 ? -3.879 -0.673 17.781 1.00 87.56 184 PRO A N 1
ATOM 1333 C CA . PRO A 1 184 ? -3.801 -0.562 19.229 1.00 87.56 184 PRO A CA 1
ATOM 1334 C C . PRO A 1 184 ? -3.690 -1.947 19.861 1.00 87.56 184 PRO A C 1
ATOM 1336 O O . PRO A 1 184 ? -4.395 -2.878 19.461 1.00 87.56 184 PRO A O 1
ATOM 1339 N N . GLU A 1 185 ? -2.822 -2.076 20.857 1.00 85.44 185 GLU A N 1
ATOM 1340 C CA . GLU A 1 185 ? -2.745 -3.295 21.649 1.00 85.44 185 GLU A CA 1
ATOM 1341 C C . GLU A 1 185 ? -4.026 -3.429 22.479 1.00 85.44 185 GLU A C 1
ATOM 1343 O O . GLU A 1 185 ? -4.449 -2.489 23.157 1.00 85.44 185 GLU A O 1
ATOM 1348 N N . ALA A 1 186 ? -4.686 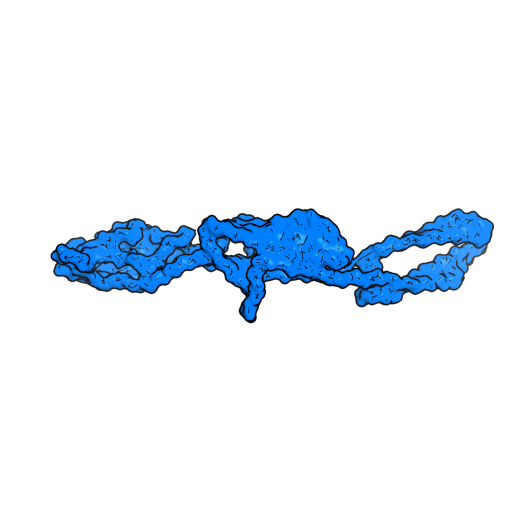-4.581 22.375 1.00 83.62 186 ALA A N 1
ATOM 1349 C CA . ALA A 1 186 ? -5.836 -4.880 23.211 1.00 83.62 186 ALA A CA 1
ATOM 1350 C C . ALA A 1 186 ? -5.323 -5.408 24.559 1.00 83.62 186 ALA A C 1
ATOM 1352 O O . ALA A 1 186 ? -4.526 -6.352 24.555 1.00 83.62 186 ALA A O 1
ATOM 1353 N N . PRO A 1 187 ? -5.759 -4.838 25.696 1.00 85.31 187 PRO A N 1
ATOM 1354 C CA . PRO A 1 187 ? -5.399 -5.379 26.999 1.00 85.31 187 PRO A CA 1
ATOM 1355 C C . PRO A 1 187 ? -5.950 -6.800 27.154 1.00 85.31 187 PRO A C 1
ATOM 1357 O O . PRO A 1 187 ? -6.893 -7.210 26.468 1.00 85.31 187 PRO A O 1
ATOM 1360 N N . GLU A 1 188 ? -5.364 -7.563 28.074 1.00 87.06 188 GLU A N 1
ATOM 1361 C CA . GLU A 1 188 ? -5.905 -8.871 28.424 1.00 87.06 188 GLU A CA 1
ATOM 1362 C C . GLU A 1 188 ? -7.312 -8.697 29.009 1.00 87.06 188 GLU A C 1
ATOM 1364 O O . GLU A 1 188 ? -7.501 -8.036 30.028 1.00 87.06 188 GLU A O 1
ATOM 1369 N N . PHE A 1 189 ? -8.312 -9.295 28.363 1.00 87.69 189 PHE A N 1
ATOM 1370 C CA . PHE A 1 189 ? -9.700 -9.138 28.777 1.00 87.69 189 PHE A CA 1
ATOM 1371 C C . PHE A 1 189 ? -9.984 -9.937 30.058 1.00 87.69 189 PHE A C 1
ATOM 1373 O O . PHE A 1 189 ? -10.251 -11.141 30.007 1.00 87.69 189 PHE A O 1
ATOM 1380 N N . ARG A 1 190 ? -9.949 -9.254 31.210 1.00 89.00 190 ARG A N 1
ATOM 1381 C CA . ARG A 1 190 ? -10.231 -9.817 32.541 1.00 89.00 190 ARG A CA 1
ATOM 1382 C C . ARG A 1 190 ? -11.494 -9.196 33.149 1.00 89.00 190 ARG A C 1
ATOM 1384 O O . ARG A 1 190 ? -11.407 -8.316 34.003 1.00 89.00 190 ARG A O 1
ATOM 1391 N N . PRO A 1 191 ? -12.687 -9.628 32.713 1.00 92.31 191 PRO A N 1
ATOM 1392 C CA . PRO A 1 191 ? -13.936 -9.101 33.241 1.00 92.31 191 PRO A CA 1
ATOM 1393 C C . PRO A 1 191 ? -14.087 -9.452 34.733 1.00 92.31 191 PRO A C 1
ATOM 1395 O O . PRO A 1 191 ? -13.792 -10.589 35.117 1.00 92.31 191 PRO A O 1
ATOM 1398 N N . PRO A 1 192 ? -14.582 -8.529 35.577 1.00 93.06 192 PRO A N 1
ATOM 1399 C CA . PRO A 1 192 ? -14.907 -8.852 36.958 1.00 93.06 192 PRO A CA 1
ATOM 1400 C C . PRO A 1 192 ? -16.025 -9.897 37.000 1.00 93.06 192 PRO A C 1
ATOM 1402 O O . PRO A 1 192 ? -16.956 -9.874 36.194 1.00 93.06 192 PRO A O 1
ATOM 1405 N N . ASN A 1 193 ? -15.929 -10.817 37.953 1.00 95.25 193 ASN A N 1
ATOM 1406 C CA . ASN A 1 193 ? -16.880 -11.912 38.133 1.00 95.25 193 ASN A CA 1
ATOM 1407 C C . ASN A 1 193 ? -17.799 -11.721 39.349 1.00 95.25 193 ASN A C 1
ATOM 1409 O O . ASN A 1 193 ? -18.714 -12.517 39.528 1.00 95.25 193 ASN A O 1
ATOM 1413 N N . ILE A 1 194 ? -17.594 -10.679 40.159 1.00 95.94 194 ILE A N 1
ATOM 1414 C CA . ILE A 1 194 ? -18.444 -10.354 41.307 1.00 95.94 194 ILE A CA 1
ATOM 1415 C C . ILE A 1 194 ? -18.558 -8.840 41.511 1.00 95.94 194 ILE A C 1
ATOM 1417 O O . ILE A 1 194 ? -17.584 -8.107 41.321 1.00 95.94 194 ILE A O 1
ATOM 1421 N N . ILE A 1 195 ? -19.745 -8.386 41.911 1.00 96.75 195 ILE A N 1
ATOM 1422 C CA . ILE A 1 195 ? -20.012 -7.029 42.393 1.00 96.75 195 ILE A CA 1
ATOM 1423 C C . ILE A 1 195 ? -20.742 -7.079 43.739 1.00 96.75 195 ILE A C 1
ATOM 1425 O O . ILE A 1 195 ? -21.574 -7.959 43.968 1.00 96.75 195 ILE A O 1
ATOM 1429 N N . THR A 1 196 ? -20.437 -6.124 44.616 1.00 95.62 196 THR A N 1
ATOM 1430 C CA . THR A 1 196 ? -20.986 -6.011 45.975 1.00 95.62 196 THR A CA 1
ATOM 1431 C C . THR A 1 196 ? -21.593 -4.625 46.188 1.00 95.62 196 THR A C 1
ATOM 1433 O O . THR A 1 196 ? -20.938 -3.764 46.773 1.00 95.62 196 THR A O 1
ATOM 1436 N N . PRO A 1 197 ? -22.804 -4.353 45.669 1.00 94.88 197 PRO A N 1
ATOM 1437 C CA . PRO A 1 197 ? -23.432 -3.031 45.721 1.00 94.88 197 PRO A CA 1
ATOM 1438 C C . PRO A 1 197 ? -23.983 -2.682 47.125 1.00 94.88 197 PRO A C 1
ATOM 1440 O O . PRO A 1 197 ? -25.176 -2.443 47.293 1.00 94.88 197 PRO A O 1
ATOM 1443 N N . ASN A 1 198 ? -23.106 -2.658 48.131 1.00 92.94 198 ASN A N 1
ATOM 1444 C CA . ASN A 1 198 ? -23.398 -2.449 49.558 1.00 92.94 198 ASN A CA 1
ATOM 1445 C C . ASN A 1 198 ? -23.186 -0.989 50.035 1.00 92.94 198 ASN A C 1
ATOM 1447 O O . ASN A 1 198 ? -23.301 -0.705 51.228 1.00 92.94 198 ASN A O 1
ATOM 1451 N N . GLY A 1 199 ? -22.848 -0.062 49.129 1.00 90.56 199 GLY A N 1
ATOM 1452 C CA . GLY A 1 199 ? -22.619 1.352 49.443 1.00 90.56 199 GLY A CA 1
ATOM 1453 C C . GLY A 1 199 ? -21.206 1.720 49.914 1.00 90.56 199 GLY A C 1
ATOM 1454 O O . GLY A 1 199 ? -20.988 2.878 50.270 1.00 90.56 199 GLY A O 1
ATOM 1455 N N . ASP A 1 200 ? -20.250 0.786 49.909 1.00 92.31 200 ASP A N 1
ATOM 1456 C CA . ASP A 1 200 ? -18.827 1.106 50.064 1.00 92.31 200 ASP A CA 1
ATOM 1457 C C . ASP A 1 200 ? -18.198 1.631 48.748 1.00 92.31 200 ASP A C 1
ATOM 1459 O O . ASP A 1 200 ? -18.878 1.891 47.756 1.00 92.31 200 ASP A O 1
ATOM 1463 N N . GLU A 1 201 ? -16.881 1.843 48.718 1.00 92.12 201 GLU A N 1
ATOM 1464 C CA . GLU A 1 201 ? -16.183 2.355 47.525 1.00 92.12 201 GLU A CA 1
ATOM 1465 C C . GLU A 1 201 ? -15.708 1.254 46.554 1.00 92.12 201 GLU A C 1
ATOM 1467 O O . GLU A 1 201 ? -15.106 1.549 45.518 1.00 92.12 201 GLU A O 1
ATOM 1472 N N . LYS A 1 202 ? -15.948 -0.026 46.859 1.00 92.75 202 LYS A N 1
ATOM 1473 C CA . LYS A 1 202 ? -15.372 -1.185 46.165 1.00 92.75 202 LYS A CA 1
ATOM 1474 C C . LYS A 1 202 ? -16.450 -2.009 45.468 1.00 92.75 202 LYS A C 1
ATOM 1476 O O . LYS A 1 202 ? -17.513 -2.263 46.008 1.00 92.75 202 LYS A O 1
ATOM 1481 N N . ASN A 1 203 ? -16.164 -2.462 44.245 1.00 93.25 203 ASN A N 1
ATOM 1482 C CA . ASN A 1 203 ? -17.006 -3.409 43.497 1.00 93.25 203 ASN A CA 1
ATOM 1483 C C . ASN A 1 203 ? -18.505 -3.042 43.417 1.00 93.25 203 ASN A C 1
ATOM 1485 O O . ASN A 1 203 ? -19.339 -3.917 43.218 1.00 93.25 203 ASN A O 1
ATOM 1489 N N . GLN A 1 204 ? -18.859 -1.759 43.527 1.00 95.00 204 GLN A N 1
ATOM 1490 C CA . GLN A 1 204 ? -20.255 -1.304 43.514 1.00 95.00 204 GLN A CA 1
ATOM 1491 C C . GLN A 1 204 ? -20.938 -1.506 42.156 1.00 95.00 204 GLN A C 1
ATOM 1493 O O . GLN A 1 204 ? -22.159 -1.612 42.064 1.00 95.00 204 GLN A O 1
ATOM 1498 N N . PHE A 1 205 ? -20.150 -1.522 41.078 1.00 96.06 205 PHE A N 1
ATOM 1499 C CA . PHE A 1 205 ? -20.652 -1.566 39.712 1.00 96.06 205 PHE A CA 1
ATOM 1500 C C . PHE A 1 205 ? -19.884 -2.579 38.881 1.00 96.06 205 PHE A C 1
ATOM 1502 O O . PHE A 1 205 ? -18.657 -2.641 38.928 1.00 96.06 205 PHE A O 1
ATOM 1509 N N . PHE A 1 206 ? -20.618 -3.287 38.035 1.00 96.38 206 PHE A N 1
ATOM 1510 C CA . PHE A 1 206 ? -20.055 -4.040 36.934 1.00 96.38 206 PHE A CA 1
ATOM 1511 C C . PHE A 1 206 ? -19.683 -3.057 35.825 1.00 96.38 206 PHE A C 1
ATOM 1513 O O . PHE A 1 206 ? -20.532 -2.294 35.350 1.00 96.38 206 PHE A O 1
ATOM 1520 N N . THR A 1 207 ? -18.410 -3.076 35.449 1.00 95.50 207 THR A N 1
ATOM 1521 C CA . THR A 1 207 ? -17.815 -2.301 34.358 1.00 95.50 207 THR A CA 1
ATOM 1522 C C . THR A 1 207 ? -16.839 -3.202 33.603 1.00 95.50 207 THR A C 1
ATOM 1524 O O . THR A 1 207 ? -16.407 -4.236 34.114 1.00 95.50 207 THR A O 1
ATOM 1527 N N . LEU A 1 208 ? -16.493 -2.831 32.371 1.00 93.81 208 LEU A N 1
ATOM 1528 C CA . LEU A 1 208 ? -15.563 -3.592 31.536 1.00 93.81 208 LEU A CA 1
ATOM 1529 C C . LEU A 1 208 ? -14.497 -2.664 30.944 1.00 93.81 208 LEU A C 1
ATOM 1531 O O . LEU A 1 208 ? -14.588 -2.247 29.791 1.00 93.81 208 LEU A O 1
ATOM 1535 N N . ALA A 1 209 ? -13.498 -2.319 31.760 1.00 87.94 209 ALA A N 1
ATOM 1536 C CA . ALA A 1 209 ? -12.426 -1.400 31.372 1.00 87.94 209 ALA A CA 1
ATOM 1537 C C . ALA A 1 209 ? -11.511 -1.982 30.278 1.00 87.94 209 ALA A C 1
ATOM 1539 O O . ALA A 1 209 ? -11.175 -1.280 29.325 1.00 87.94 209 ALA A O 1
ATOM 1540 N N . ASP A 1 210 ? -11.197 -3.279 30.362 1.00 90.25 210 ASP A N 1
ATOM 1541 C CA . ASP A 1 210 ? -10.216 -3.960 29.499 1.00 90.25 210 ASP A CA 1
ATOM 1542 C C . ASP A 1 210 ? -10.816 -4.513 28.197 1.00 90.25 210 ASP A C 1
ATOM 1544 O O . ASP A 1 210 ? -10.315 -5.463 27.596 1.00 90.25 210 ASP A O 1
ATOM 1548 N N . LEU A 1 211 ? -11.935 -3.950 27.748 1.00 91.06 211 LEU A N 1
ATOM 1549 C CA . LEU A 1 211 ? -12.472 -4.261 26.429 1.00 91.06 211 LEU A CA 1
ATOM 1550 C C . LEU A 1 211 ? -11.486 -3.794 25.338 1.00 91.06 211 LEU A C 1
ATOM 1552 O O . LEU A 1 211 ? -10.857 -2.745 25.503 1.00 91.06 211 LEU A O 1
ATOM 1556 N N . PRO A 1 212 ? -11.384 -4.476 24.181 1.00 91.25 212 PRO A N 1
ATOM 1557 C CA . PRO A 1 212 ? -10.592 -3.970 23.060 1.00 91.25 212 PRO A CA 1
ATOM 1558 C C . PRO A 1 212 ? -11.000 -2.541 22.694 1.00 91.25 212 PRO A C 1
ATOM 1560 O O . PRO A 1 212 ? -12.210 -2.268 22.642 1.00 91.25 212 PRO A O 1
ATOM 1563 N N . PRO A 1 213 ? -10.051 -1.619 22.481 1.00 91.81 213 PRO A N 1
ATOM 1564 C CA . PRO A 1 213 ? -10.368 -0.239 22.132 1.00 91.81 213 PRO A CA 1
ATOM 1565 C C . PRO A 1 213 ? -11.108 -0.161 20.793 1.00 91.81 213 PRO A C 1
ATO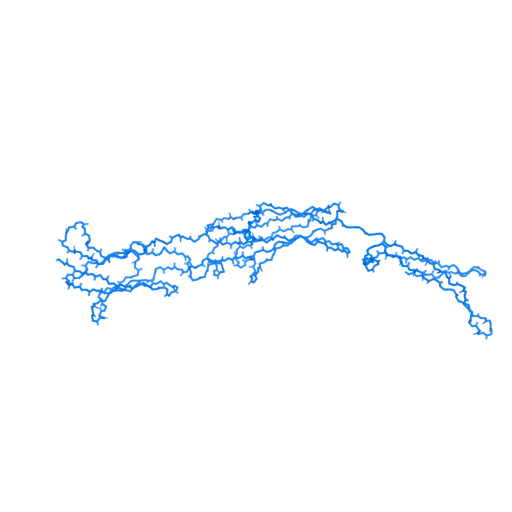M 1567 O O . PRO A 1 213 ? -11.015 -1.062 19.960 1.00 91.81 213 PRO A O 1
ATOM 1570 N N . ASP A 1 214 ? -11.843 0.931 20.594 1.00 92.62 214 ASP A N 1
ATOM 1571 C CA . ASP A 1 214 ? -12.425 1.226 19.289 1.00 92.62 214 ASP A CA 1
ATOM 1572 C C . ASP A 1 214 ? -11.297 1.487 18.274 1.00 92.62 214 ASP A C 1
ATOM 1574 O O . ASP A 1 214 ? -10.362 2.246 18.544 1.00 92.62 214 ASP A O 1
ATOM 1578 N N . PHE A 1 215 ? -11.384 0.864 17.101 1.00 93.19 215 PHE A N 1
ATOM 1579 C CA . PHE A 1 215 ? -10.408 0.989 16.027 1.00 93.19 215 PHE A CA 1
ATOM 1580 C C . PHE A 1 215 ? -11.086 0.836 14.661 1.00 93.19 215 PHE A C 1
ATOM 1582 O O . PHE A 1 215 ? -11.523 -0.251 14.284 1.00 93.19 215 PHE A O 1
ATOM 1589 N N . CYS A 1 216 ? -11.166 1.934 13.907 1.00 93.88 216 CYS A N 1
ATOM 1590 C CA . CYS A 1 216 ? -11.886 2.000 12.633 1.00 93.88 216 CYS A CA 1
ATOM 1591 C C . CYS A 1 216 ? -13.331 1.478 12.738 1.00 93.88 216 CYS A C 1
ATOM 1593 O O . CYS A 1 216 ? -14.155 2.063 13.441 1.00 93.88 216 CYS A O 1
ATOM 1595 N N . ASP A 1 217 ? -13.649 0.400 12.024 1.00 91.75 217 ASP A N 1
ATOM 1596 C CA . ASP A 1 217 ? -14.964 -0.226 11.984 1.00 91.75 217 ASP A CA 1
ATOM 1597 C C . ASP A 1 217 ? -15.228 -1.154 13.178 1.00 91.75 217 ASP A C 1
ATOM 1599 O O . ASP A 1 217 ? -16.380 -1.530 13.388 1.00 91.75 217 ASP A O 1
ATOM 1603 N N . LEU A 1 218 ? -14.215 -1.474 13.994 1.00 93.12 218 LEU A N 1
ATOM 1604 C CA . LEU A 1 218 ? -14.361 -2.142 15.289 1.00 93.12 218 LEU A CA 1
ATOM 1605 C C . LEU A 1 218 ? -14.705 -1.121 16.362 1.00 93.12 218 LEU A C 1
ATOM 1607 O O . LEU A 1 218 ? -13.832 -0.449 16.899 1.00 93.12 218 LEU A O 1
ATOM 1611 N N . ARG A 1 219 ? -15.987 -1.019 16.698 1.00 94.50 219 ARG A N 1
ATOM 1612 C CA . ARG A 1 219 ? -16.485 -0.121 17.738 1.00 94.50 219 ARG A CA 1
ATOM 1613 C C . ARG A 1 219 ? -17.385 -0.868 18.699 1.00 94.50 219 ARG A C 1
ATOM 1615 O O . ARG A 1 219 ? -18.094 -1.792 18.293 1.00 94.50 219 ARG A O 1
ATOM 1622 N N . PHE A 1 220 ? -17.363 -0.471 19.966 1.00 96.25 220 PHE A N 1
ATOM 1623 C CA . PHE A 1 220 ? -18.322 -0.969 20.945 1.00 96.25 220 PHE A CA 1
ATOM 1624 C C . PHE A 1 220 ? -19.751 -0.666 20.465 1.00 96.25 220 PHE A C 1
ATOM 1626 O O . PHE A 1 220 ? -20.071 0.482 20.164 1.00 96.25 220 PHE A O 1
ATOM 1633 N N . ALA A 1 221 ? -20.596 -1.693 20.368 1.00 97.19 221 ALA A N 1
ATOM 1634 C CA . ALA A 1 221 ? -21.985 -1.552 19.926 1.00 97.19 221 ALA A CA 1
ATOM 1635 C C . ALA A 1 221 ? -22.984 -1.640 21.085 1.00 97.19 221 ALA A C 1
ATOM 1637 O O . ALA A 1 221 ? -24.076 -1.091 20.991 1.00 97.19 221 ALA A O 1
ATOM 1638 N N . GLY A 1 222 ? -22.632 -2.332 22.170 1.00 97.44 222 GLY A N 1
ATOM 1639 C CA . GLY A 1 222 ? -23.468 -2.379 23.361 1.00 97.44 222 GLY A CA 1
ATOM 1640 C C . GLY A 1 222 ? -23.172 -3.550 24.284 1.00 97.44 222 GLY A C 1
ATOM 1641 O O . GLY A 1 222 ? -22.478 -4.505 23.925 1.00 97.44 222 GLY A O 1
ATOM 1642 N N . VAL A 1 223 ? -23.756 -3.481 25.474 1.00 98.25 223 VAL A N 1
ATOM 1643 C CA . VAL A 1 223 ? -23.793 -4.535 26.483 1.00 98.25 223 VAL A CA 1
ATOM 1644 C C . VAL A 1 223 ? -25.239 -4.845 26.848 1.00 98.25 223 VAL A C 1
ATOM 1646 O O . VAL A 1 223 ? -26.068 -3.948 26.987 1.00 98.25 223 VAL A O 1
ATOM 1649 N N . LYS A 1 224 ? -25.535 -6.128 27.032 1.00 98.31 224 LYS A N 1
ATOM 1650 C CA . LYS A 1 224 ? -26.798 -6.629 27.579 1.00 98.31 224 LYS A CA 1
ATOM 1651 C C . LYS A 1 224 ? -26.507 -7.527 28.764 1.00 98.31 224 LYS A C 1
ATOM 1653 O O . LYS A 1 224 ? -25.551 -8.299 28.704 1.00 98.31 224 LYS A O 1
ATOM 1658 N N . ILE A 1 225 ? -27.319 -7.444 29.814 1.00 98.12 225 ILE A N 1
ATOM 1659 C CA . ILE A 1 225 ? -27.215 -8.309 30.995 1.00 98.12 225 ILE A CA 1
ATOM 1660 C C . ILE A 1 225 ? -28.539 -9.033 31.190 1.00 98.12 225 ILE A C 1
ATOM 1662 O O . ILE A 1 225 ? -29.612 -8.435 31.086 1.00 98.12 225 ILE A O 1
ATOM 1666 N N . PHE A 1 226 ? -28.443 -10.323 31.475 1.00 97.88 226 PHE A N 1
ATOM 1667 C CA . PHE A 1 226 ? -29.551 -11.249 31.594 1.00 97.88 226 PHE A CA 1
ATOM 1668 C C . PHE A 1 226 ? -29.518 -11.946 32.950 1.00 97.88 226 PHE A C 1
ATOM 1670 O O . PHE A 1 226 ? -28.447 -12.230 33.492 1.00 97.88 226 PHE A O 1
ATOM 1677 N N . THR A 1 227 ? -30.692 -12.275 33.479 1.00 96.50 227 THR A N 1
ATOM 1678 C CA . THR A 1 227 ? -30.805 -13.213 34.600 1.00 96.50 227 THR A CA 1
ATOM 1679 C C . THR A 1 227 ? -30.379 -14.618 34.171 1.00 96.50 227 THR A C 1
ATOM 1681 O O . THR A 1 227 ? -30.268 -14.925 32.979 1.00 96.50 227 THR A O 1
ATOM 1684 N N . ARG A 1 228 ? -30.234 -15.527 35.141 1.00 95.38 228 ARG A N 1
ATOM 1685 C CA . ARG A 1 228 ? -30.024 -16.963 34.886 1.00 95.38 228 ARG A CA 1
ATOM 1686 C C . ARG A 1 228 ? -31.080 -17.606 33.978 1.00 95.38 228 ARG A C 1
ATOM 1688 O O . ARG A 1 228 ? -30.794 -18.610 33.335 1.00 95.38 228 ARG A O 1
ATOM 1695 N N . TRP A 1 229 ? -32.274 -17.025 33.902 1.00 94.94 229 TRP A N 1
ATOM 1696 C CA . TRP A 1 229 ? -33.384 -17.525 33.089 1.00 94.94 229 TRP A CA 1
ATOM 1697 C C . TRP A 1 229 ? -33.446 -16.896 31.690 1.00 94.94 229 TRP A C 1
ATOM 1699 O O . TRP A 1 229 ? -34.381 -17.159 30.943 1.00 94.94 229 TRP A O 1
ATOM 1709 N N . GLY A 1 230 ? -32.467 -16.059 31.326 1.00 94.31 230 GLY A N 1
ATOM 1710 C CA . GLY A 1 230 ? -32.395 -15.415 30.012 1.00 94.31 230 GLY A CA 1
ATOM 1711 C C . GLY A 1 230 ? -33.235 -14.141 29.875 1.00 94.31 230 GLY A C 1
ATOM 1712 O O . GLY A 1 230 ? -33.303 -13.576 28.787 1.00 94.31 230 GLY A O 1
ATOM 1713 N N . GLN A 1 231 ? -33.848 -13.648 30.955 1.00 96.06 231 GLN A N 1
ATOM 1714 C CA . GLN A 1 231 ? -34.556 -12.366 30.936 1.00 96.06 231 GLN A CA 1
ATOM 1715 C C . GLN A 1 231 ? -33.550 -11.210 30.922 1.00 96.06 231 GLN A C 1
ATOM 1717 O O . GLN A 1 231 ? -32.718 -11.122 31.822 1.00 96.06 231 GLN A O 1
ATOM 1722 N N . GLN A 1 232 ? -33.645 -10.306 29.942 1.00 97.44 232 GLN A N 1
ATOM 1723 C CA . GLN A 1 232 ? -32.832 -9.085 29.895 1.00 97.44 232 GLN A CA 1
ATOM 1724 C C . GLN A 1 232 ? -33.224 -8.141 31.042 1.00 97.44 232 GLN A C 1
ATOM 1726 O O . GLN A 1 232 ? -34.399 -7.818 31.208 1.00 97.44 232 GLN A O 1
ATOM 1731 N N . VAL A 1 233 ? -32.238 -7.689 31.815 1.00 97.06 233 VAL A N 1
ATOM 1732 C CA . VAL A 1 233 ? -32.413 -6.777 32.964 1.00 97.06 233 VAL A CA 1
ATOM 1733 C C . VAL A 1 233 ? -31.623 -5.479 32.829 1.00 97.06 233 VAL A C 1
ATOM 1735 O O . VAL A 1 233 ? -31.845 -4.541 33.590 1.00 97.06 233 VAL A O 1
ATOM 1738 N N . TYR A 1 234 ? -30.693 -5.409 31.877 1.00 97.62 234 TYR A N 1
ATOM 1739 C CA . TYR A 1 234 ? -29.935 -4.200 31.580 1.00 97.62 234 TYR A CA 1
ATOM 1740 C C . TYR A 1 234 ? -29.493 -4.192 30.121 1.00 97.62 234 TYR A C 1
ATOM 1742 O O . TYR A 1 234 ? -29.192 -5.242 29.549 1.00 97.62 234 TYR A O 1
ATOM 1750 N N . GLU A 1 235 ? -29.425 -3.000 29.546 1.00 97.81 235 GLU A N 1
ATOM 1751 C CA . GLU A 1 235 ? -28.876 -2.739 28.224 1.00 97.81 235 GLU A CA 1
ATOM 1752 C C . GLU A 1 235 ? -28.232 -1.352 28.228 1.00 97.81 235 GLU A C 1
ATOM 1754 O O . GLU A 1 235 ? -28.748 -0.423 28.850 1.00 97.81 235 GLU A O 1
ATOM 1759 N N . SER A 1 236 ? -27.091 -1.222 27.559 1.00 97.75 236 SER A N 1
ATOM 1760 C CA . SER A 1 236 ? -26.451 0.068 27.322 1.00 97.75 236 SER A CA 1
ATOM 1761 C C . SER A 1 236 ? -25.622 0.018 26.045 1.00 97.75 236 SER A C 1
ATOM 1763 O O . SER A 1 236 ? -24.949 -0.974 25.774 1.00 97.75 236 SER A O 1
ATOM 1765 N N . ASP A 1 237 ? -25.645 1.100 25.279 1.00 96.44 237 ASP A N 1
ATOM 1766 C CA . ASP A 1 237 ? -24.745 1.380 24.156 1.00 96.44 237 ASP A CA 1
ATOM 1767 C C . ASP A 1 237 ? -23.477 2.134 24.601 1.00 96.44 237 ASP A C 1
ATOM 1769 O O . ASP A 1 237 ? -22.528 2.288 23.832 1.00 96.44 237 ASP A O 1
ATOM 1773 N N . SER A 1 238 ? -23.421 2.562 25.866 1.00 95.88 238 SER A N 1
ATOM 1774 C CA . SER A 1 238 ? -22.267 3.248 26.426 1.00 95.88 238 SER A CA 1
ATOM 1775 C C . SER A 1 238 ? -21.190 2.254 26.838 1.00 95.88 238 SER A C 1
ATOM 1777 O O . SER A 1 238 ? -21.385 1.399 27.701 1.00 95.88 238 SER A O 1
ATOM 1779 N N . ARG A 1 239 ? -19.989 2.428 26.287 1.00 94.56 239 ARG A N 1
ATOM 1780 C CA . ARG A 1 239 ? -18.800 1.676 26.705 1.00 94.56 239 ARG A CA 1
ATOM 1781 C C . ARG A 1 239 ? -18.438 1.914 28.178 1.00 94.56 239 ARG A C 1
ATOM 1783 O O . ARG A 1 239 ? -17.854 1.043 28.812 1.00 94.56 239 ARG A O 1
ATOM 1790 N N . SER A 1 240 ? -18.794 3.076 28.728 1.00 95.00 240 SER A N 1
ATOM 1791 C CA . SER A 1 240 ? -18.576 3.443 30.134 1.00 95.00 240 SER A CA 1
ATOM 1792 C C . SER A 1 240 ? -19.763 3.091 31.038 1.00 95.00 240 SER A C 1
ATOM 1794 O O . SER A 1 240 ? -19.949 3.715 32.086 1.00 95.00 240 SER A O 1
ATOM 1796 N N . PHE A 1 241 ? -20.586 2.115 30.638 1.00 96.50 241 PHE A N 1
ATOM 1797 C CA . PHE A 1 241 ? -21.712 1.644 31.438 1.00 96.50 241 PHE A CA 1
ATOM 1798 C C . PHE A 1 241 ? -21.289 1.255 32.862 1.00 96.50 241 PHE A C 1
ATOM 1800 O O . PHE A 1 241 ? -20.162 0.824 33.122 1.00 96.50 241 PHE A O 1
ATOM 1807 N N . ARG A 1 242 ? -22.234 1.387 33.793 1.00 96.00 242 ARG A N 1
ATOM 1808 C CA . ARG A 1 242 ? -22.080 0.996 35.195 1.00 96.00 242 ARG A CA 1
ATOM 1809 C C . ARG A 1 242 ? -23.369 0.329 35.642 1.00 96.00 242 ARG A C 1
ATOM 1811 O O . ARG A 1 242 ? -24.430 0.948 35.574 1.00 96.00 242 ARG A O 1
ATOM 1818 N N . TRP A 1 243 ? -23.285 -0.916 36.099 1.00 96.38 243 TRP A N 1
ATOM 1819 C CA . TRP A 1 243 ? -24.462 -1.677 36.517 1.00 96.38 243 TRP A CA 1
ATOM 1820 C C . TRP A 1 243 ? -24.316 -2.222 37.938 1.00 96.38 243 TRP A C 1
ATOM 1822 O O . TRP A 1 243 ? -23.377 -2.955 38.220 1.00 96.38 243 TRP A O 1
ATOM 1832 N N . ALA A 1 244 ? -25.249 -1.875 38.827 1.00 94.94 244 ALA A N 1
ATOM 1833 C CA . ALA A 1 244 ? -25.203 -2.203 40.259 1.00 94.94 244 ALA A CA 1
ATOM 1834 C C . ALA A 1 244 ? -26.089 -3.404 40.659 1.00 94.94 244 ALA A C 1
ATOM 1836 O O . ALA A 1 244 ? -26.545 -3.490 41.792 1.00 94.94 244 ALA A O 1
ATOM 1837 N N . GLY A 1 245 ? -26.430 -4.308 39.734 1.00 91.56 245 GLY A N 1
ATOM 1838 C CA . GLY A 1 245 ? -27.144 -5.544 40.094 1.00 91.56 245 GLY A CA 1
ATOM 1839 C C . GLY A 1 245 ? -28.646 -5.423 40.397 1.00 91.56 245 GLY A C 1
ATOM 1840 O O . GLY A 1 245 ? -29.258 -6.410 40.788 1.00 91.56 245 GLY A O 1
ATOM 1841 N N . GLN A 1 246 ? -29.258 -4.240 40.225 1.00 84.62 246 GLN A N 1
ATOM 1842 C CA . GLN A 1 246 ? -30.701 -3.983 40.442 1.00 84.62 246 GLN A CA 1
ATOM 1843 C C . GLN A 1 246 ? -31.237 -4.430 41.825 1.00 84.62 246 GLN A C 1
ATOM 1845 O O . GLN A 1 246 ? -32.422 -4.713 41.969 1.00 84.62 246 GLN A O 1
ATOM 1850 N N . GLY A 1 247 ? -30.376 -4.511 42.848 1.00 79.88 247 GLY A N 1
ATOM 1851 C CA . GLY A 1 247 ? -30.762 -4.886 44.215 1.00 79.88 247 GLY A CA 1
ATOM 1852 C C . GLY A 1 247 ? -31.150 -6.358 44.414 1.00 79.88 247 GLY A C 1
ATOM 1853 O O . GLY A 1 247 ? -31.592 -6.721 45.501 1.00 79.88 247 GLY A O 1
ATOM 1854 N N . ALA A 1 248 ? -30.986 -7.214 43.401 1.00 87.50 248 ALA A N 1
ATOM 1855 C CA . ALA A 1 248 ? -31.279 -8.640 43.491 1.00 87.50 248 ALA A CA 1
ATOM 1856 C C . ALA A 1 248 ? -29.984 -9.455 43.402 1.00 87.50 248 ALA A C 1
ATOM 1858 O O . ALA A 1 248 ? -29.308 -9.465 42.370 1.00 87.50 248 ALA A O 1
ATOM 1859 N N . GLY A 1 249 ? -29.655 -10.156 44.487 1.00 93.00 249 GLY A N 1
ATOM 1860 C CA . GLY A 1 249 ? -28.500 -11.047 44.527 1.00 93.00 249 GLY A CA 1
ATOM 1861 C C . GLY A 1 249 ? -28.662 -12.265 43.614 1.00 93.00 249 GLY A C 1
ATOM 1862 O O . GLY A 1 249 ? -29.774 -12.751 43.395 1.00 93.00 249 GLY A O 1
ATOM 1863 N N . GLY A 1 250 ? -27.545 -12.762 43.086 1.00 94.81 250 GLY A N 1
ATOM 1864 C CA . GLY A 1 250 ? -27.501 -13.961 42.247 1.00 94.81 250 GLY A CA 1
ATOM 1865 C C . GLY A 1 250 ? -26.555 -13.851 41.053 1.00 94.81 250 GLY A C 1
ATOM 1866 O O . GLY A 1 250 ? -25.830 -12.873 40.888 1.00 94.81 250 GLY A O 1
ATOM 1867 N N . SER A 1 251 ? -26.562 -14.880 40.203 1.00 96.38 251 SER A N 1
ATOM 1868 C CA . SER A 1 251 ? -25.732 -14.934 38.995 1.00 96.38 251 SER A CA 1
ATOM 1869 C C . SER A 1 251 ? -26.446 -14.335 37.785 1.00 96.38 251 SER A C 1
ATOM 1871 O O . SER A 1 251 ? -27.582 -14.702 37.464 1.00 96.38 251 SER A O 1
ATOM 1873 N N . TYR A 1 252 ? -25.727 -13.483 37.065 1.00 97.75 252 TYR A N 1
ATOM 1874 C CA . TYR A 1 252 ? -26.164 -12.842 35.834 1.00 97.75 252 TYR A CA 1
ATOM 1875 C C . TYR A 1 252 ? -25.186 -13.139 34.708 1.00 97.75 252 TYR A C 1
ATOM 1877 O O . TYR A 1 252 ? -24.023 -13.461 34.941 1.00 97.75 252 TYR A O 1
ATOM 1885 N N . TYR A 1 253 ? -25.661 -13.012 33.476 1.00 97.81 253 TYR A N 1
ATOM 1886 C CA . TYR A 1 253 ? -24.880 -13.250 32.270 1.00 97.81 253 TYR A CA 1
ATOM 1887 C C . TYR A 1 253 ? -24.841 -11.983 31.440 1.00 97.81 253 TYR A C 1
ATOM 1889 O O . TYR A 1 253 ? -25.870 -11.336 31.271 1.00 97.81 253 TYR A O 1
ATOM 1897 N N . TYR A 1 254 ? -23.681 -11.636 30.897 1.00 97.31 254 TYR A N 1
ATOM 1898 C CA . TYR A 1 254 ? -23.550 -10.476 30.023 1.00 97.31 254 TYR A CA 1
ATOM 1899 C C . TYR A 1 254 ? -23.194 -10.890 28.595 1.00 97.31 254 TYR A C 1
ATOM 1901 O O . TYR A 1 254 ? -22.544 -11.912 28.359 1.00 97.31 254 TYR A O 1
ATOM 1909 N N . LEU A 1 255 ? -23.607 -10.056 27.645 1.00 97.62 255 LEU A N 1
ATOM 1910 C CA . LEU A 1 255 ? -23.239 -10.121 26.240 1.00 97.62 255 LEU A CA 1
ATOM 1911 C C . LEU A 1 255 ? -22.821 -8.725 25.782 1.00 97.62 255 LEU A C 1
ATOM 1913 O O . LEU A 1 255 ? -23.653 -7.825 25.696 1.00 97.62 255 LEU A O 1
ATOM 1917 N N . VAL A 1 256 ? -21.545 -8.562 25.458 1.00 97.38 256 VAL A N 1
ATOM 1918 C CA . VAL A 1 256 ? -21.009 -7.379 24.782 1.00 97.38 256 VAL A CA 1
ATOM 1919 C C . VAL A 1 256 ? -20.929 -7.661 23.292 1.00 97.38 256 VAL A C 1
ATOM 1921 O O . VAL A 1 256 ? -20.499 -8.743 22.888 1.00 97.38 256 VAL A O 1
ATOM 1924 N N . THR A 1 257 ? -21.319 -6.687 22.478 1.00 97.19 257 THR A N 1
ATOM 1925 C CA . THR A 1 257 ? -21.271 -6.760 21.016 1.00 97.19 257 THR A CA 1
ATOM 1926 C C . THR A 1 257 ? -20.475 -5.583 20.462 1.00 97.19 257 THR A C 1
ATOM 1928 O O . THR A 1 257 ? -20.572 -4.469 20.972 1.00 97.19 257 THR A O 1
ATOM 1931 N N . TYR A 1 258 ? -19.703 -5.836 19.409 1.00 96.38 258 TYR A N 1
ATOM 1932 C CA . TYR A 1 258 ? -19.035 -4.828 18.589 1.00 96.38 258 TYR A CA 1
ATOM 1933 C C . TYR A 1 258 ? -19.693 -4.734 17.213 1.00 96.38 258 TYR A C 1
ATOM 1935 O O . TYR A 1 258 ? -20.321 -5.685 16.742 1.00 96.38 258 TYR A O 1
ATOM 1943 N N . THR A 1 259 ? -19.504 -3.605 16.538 1.00 95.38 259 THR A N 1
ATOM 1944 C CA . THR A 1 259 ? -20.045 -3.321 15.197 1.00 95.38 259 THR A CA 1
ATOM 1945 C C . THR A 1 259 ? -19.569 -4.300 14.121 1.00 95.38 259 THR A C 1
ATOM 1947 O O . THR A 1 259 ? -20.296 -4.552 13.167 1.00 95.38 259 THR A O 1
ATOM 1950 N N . THR A 1 260 ? -18.399 -4.920 14.298 1.00 93.06 260 THR A N 1
ATOM 1951 C CA . THR A 1 260 ? -17.857 -5.961 13.402 1.00 93.06 260 THR A CA 1
ATOM 1952 C C . THR A 1 260 ? -18.441 -7.352 13.659 1.00 93.06 260 THR A C 1
ATOM 1954 O O . THR A 1 260 ? -18.065 -8.318 13.002 1.00 93.06 260 THR A O 1
ATOM 1957 N N . GLY A 1 261 ? -19.345 -7.485 14.635 1.00 92.31 261 GLY A N 1
ATOM 1958 C CA . GLY A 1 261 ? -19.950 -8.755 15.031 1.00 92.31 261 GLY A CA 1
ATOM 1959 C C . GLY A 1 261 ? -19.169 -9.526 16.097 1.00 92.31 261 GLY A C 1
ATOM 1960 O O . GLY A 1 261 ? -19.662 -10.549 16.575 1.00 92.31 261 GLY A O 1
ATOM 1961 N N . GLN A 1 262 ? -17.998 -9.038 16.520 1.00 92.12 262 GLN A N 1
ATOM 1962 C CA . GLN A 1 262 ? -17.261 -9.610 17.646 1.00 92.12 262 GLN A CA 1
ATOM 1963 C C . GLN A 1 262 ? -18.091 -9.528 18.935 1.00 92.12 262 GLN A C 1
ATOM 1965 O O . GLN A 1 262 ? -18.741 -8.517 19.217 1.00 92.12 262 GLN A O 1
ATOM 1970 N N . ARG A 1 263 ? -18.094 -10.615 19.715 1.00 94.56 263 ARG A N 1
ATOM 1971 C CA . ARG A 1 263 ? -18.910 -10.752 20.927 1.00 94.56 263 ARG A CA 1
ATOM 1972 C C . ARG A 1 263 ? -18.082 -11.256 22.096 1.00 94.56 263 ARG A C 1
ATOM 1974 O O . ARG A 1 263 ? -17.318 -12.205 21.942 1.00 94.56 263 ARG A O 1
ATOM 1981 N N . TYR A 1 264 ? -18.320 -10.680 23.268 1.00 94.62 264 TYR A N 1
ATOM 1982 C CA . TYR A 1 264 ? -17.792 -11.165 24.541 1.00 94.62 264 TYR A CA 1
ATOM 1983 C C . TYR A 1 264 ? -18.948 -11.570 25.437 1.00 94.62 264 TYR A C 1
ATOM 1985 O O . TYR A 1 264 ? -19.941 -10.853 25.539 1.00 94.62 264 TYR A O 1
ATOM 1993 N N . LYS A 1 265 ? -18.830 -12.727 26.080 1.00 94.94 265 LYS A N 1
ATOM 1994 C CA . LYS A 1 265 ? -19.850 -13.243 26.989 1.00 94.94 265 LYS A CA 1
ATOM 1995 C C . LYS A 1 265 ? -19.204 -13.808 28.238 1.00 94.94 265 LYS A C 1
ATOM 1997 O O . LYS A 1 265 ? -18.104 -14.350 28.176 1.00 94.94 265 LYS A O 1
ATOM 2002 N N . GLY A 1 266 ? -19.929 -13.732 29.338 1.00 95.88 266 GLY A N 1
ATOM 2003 C CA . GLY A 1 266 ? -19.500 -14.273 30.614 1.00 95.88 266 GLY A CA 1
ATOM 2004 C C . GLY A 1 266 ? -20.600 -14.133 31.646 1.00 95.88 266 GLY A C 1
ATOM 2005 O O . GLY A 1 266 ? -21.768 -13.935 31.302 1.00 95.88 266 GLY A O 1
ATOM 2006 N N . TRP A 1 267 ? -20.215 -14.245 32.907 1.00 96.38 267 TRP A N 1
ATOM 2007 C CA . TRP A 1 267 ? -21.116 -14.112 34.036 1.00 96.38 267 TRP A CA 1
ATOM 2008 C C . TRP A 1 267 ? -20.534 -13.161 35.073 1.00 96.38 267 TRP A C 1
ATOM 2010 O O . TRP A 1 267 ? -19.330 -12.911 35.099 1.00 96.38 267 TRP A O 1
ATOM 2020 N N . VAL A 1 268 ? -21.418 -12.630 35.905 1.00 97.06 268 VAL A N 1
ATOM 2021 C CA . VAL A 1 268 ? -21.086 -11.820 37.070 1.00 97.06 268 VAL A CA 1
ATOM 2022 C C . VAL A 1 268 ? -22.054 -12.184 38.189 1.00 97.06 268 VAL A C 1
ATOM 2024 O O . VAL A 1 268 ? -23.249 -12.382 37.958 1.00 97.06 268 VAL A O 1
ATOM 2027 N N . GLU A 1 269 ? -21.533 -12.320 39.395 1.00 97.12 269 GLU A N 1
ATOM 2028 C CA . GLU A 1 269 ? -22.314 -12.538 40.602 1.00 97.12 269 GLU A CA 1
ATOM 2029 C C . GLU A 1 269 ? -22.600 -11.204 41.296 1.00 97.12 269 GLU A C 1
ATOM 2031 O O . GLU A 1 269 ? -21.727 -10.346 41.408 1.00 97.12 269 GLU A O 1
ATOM 2036 N N . VAL A 1 270 ? -23.839 -11.015 41.738 1.00 96.94 270 VAL A N 1
ATOM 2037 C CA . VAL A 1 270 ? -24.256 -9.866 42.543 1.00 96.94 270 VAL A CA 1
ATOM 2038 C C . VAL A 1 270 ? -24.460 -10.348 43.968 1.00 96.94 270 VAL A C 1
ATOM 2040 O O . VAL A 1 270 ? -25.295 -11.223 44.208 1.00 96.94 270 VAL A O 1
ATOM 2043 N N . MET A 1 271 ? -23.729 -9.748 44.903 1.00 93.62 271 MET A N 1
ATOM 2044 C CA . MET A 1 271 ? -23.844 -10.009 46.336 1.00 93.62 271 MET A CA 1
ATOM 2045 C C . MET A 1 271 ? -24.131 -8.681 47.062 1.00 93.62 271 MET A C 1
ATOM 2047 O O . MET A 1 271 ? -23.183 -7.976 47.401 1.00 93.62 271 MET A O 1
ATOM 2051 N N . PRO A 1 272 ? -25.415 -8.295 47.199 1.00 79.62 272 PRO A N 1
ATOM 2052 C CA . PRO A 1 272 ? -25.828 -7.039 47.830 1.00 79.62 272 PRO A CA 1
ATOM 2053 C C . PRO A 1 272 ? -25.424 -6.942 49.303 1.00 79.62 272 PRO A C 1
ATOM 2055 O O . PRO A 1 272 ? -25.381 -8.001 49.973 1.00 79.62 272 PRO A O 1
#

Sequence (272 aa):
TLVAQAQNGTQRPARFSWPVTCAAVADPPGQVRELVFTATTVTPCGVRQVAPVVTVPVVVDYANAPPVLTSTLPPDSAGGPPLVRMVLGRPYSATLTGVDADKDMLVLSATGQGFKLADAGMTFTAPAGAPGQANGVFTWLPACDGITVVSGQARELTVTFQLQESTCQPQPQTRVVRFAVAQPEAPEFRPPNIITPNGDEKNQFFTLADLPPDFCDLRFAGVKIFTRWGQQVYESDSRSFRWAGQGAGGSYYYLVTYTTGQRYKGWVEVMP

Foldseek 3Di:
DKAWDDDDVPDIDIDDDDDDDLVNADVVAFDWDWDKDKDWDADPVRDIDIDDIDIDIDGDHDDFDAKDKDKPDDDADPVGAEEAAAAAQDKDKMKMKIFGDVQFFKDKDKDKDVDHLVLQQKDKDWDGDGRRITMMMIMHRGHLSCPQDPLLDGDKIKMKMKMWGDDSDHDIDIHIHIYHYDRDDQADFDFAAEAECPPDPPRQWGAGPRGGDDDRQWDWQWKWKADPVRHTDDIDRDNGDTHRPPPDFDKMKMWTATSSGDIDIDIHTYHD

Mean predicted aligned error: 7.97 Å

Solvent-accessible surface area (backbone atoms only — not comparable to full-atom values): 15699 Å² total; per-residue (Å²): 91,77,45,76,51,78,68,58,89,95,44,66,53,66,51,76,51,75,86,84,48,59,90,60,52,43,90,67,59,56,49,78,41,75,48,76,45,76,51,73,53,65,46,98,87,70,50,76,45,73,52,80,74,47,72,44,81,44,61,44,83,71,87,81,71,65,52,46,78,48,61,70,58,80,68,72,46,101,89,41,64,29,76,48,71,37,53,70,74,46,75,45,76,37,43,37,41,37,42,35,88,83,36,45,53,40,46,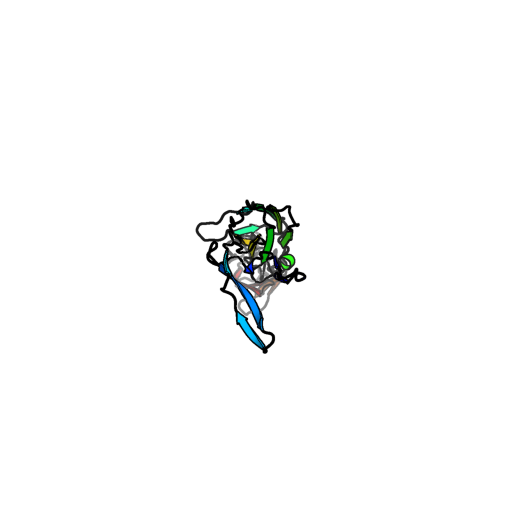61,50,75,46,40,73,93,50,60,44,64,68,52,42,27,48,74,50,49,63,89,48,59,67,15,28,26,49,32,42,40,40,34,43,39,57,80,63,65,58,40,30,53,77,53,38,60,32,80,46,44,36,42,35,37,43,37,55,71,62,78,80,61,56,67,39,78,48,60,40,31,37,30,50,55,70,82,83,58,56,80,76,73,70,64,53,62,27,36,49,68,80,66,98,55,47,39,46,51,55,57,85,42,54,66,70,72,42,77,62,21,32,78,53,27,41,37,32,21,42,81,85,67,49,75,77,47,74,41,62,55,79,82,48,74,44,53,53,89,86,52,65,48,60,31,35,39,42,36,37,28,67,59,68,53,71,48,74,54,55,34,34,27,49,97

Secondary structure (DSSP, 8-state):
-EEEPPPBTTB--EEE-----GGGS-SSTT-EEEEEE--EEE-TTS-EEEPPPEEEEEE-----PPPEEEESSPPPBTTBS-EEEE-TT--EEEEEEEE-SS-PPEEEEEEESSS-GGGGTEEEE----STTEEEEEEEE-----SSSEETTEEPPEEEEEEEEE-SSS---EEEEEEEEE-PPPPPP-----EE--SSSSSS-SB--TTSPPPBTTB-EEEEEEEETTS-EEEEES-TT--B-GGG--EEEEEEEEETTS-EEEEEEEE--

Nearest PDB structures (foldseek):
  8edc-assembly1_A  TM=3.565E-01  e=2.564E-06  Caenorhabditis elegans
  4u7m-assembly1_A  TM=3.706E-01  e=2.340E-04  Homo sapiens
  4j3o-assembly1_C  TM=4.041E-01  e=7.138E-04  Escherichia coli K-12
  6eg0-assembly1_B  TM=4.576E-01  e=2.421E-03  Drosophila melanogaster
  6zr7-assembly1_AAA  TM=4.061E-01  e=2.839E-03  Homo sapiens

pLDDT: mean 93.39, std 4.61, range [75.75, 98.81]

Radius of gyration: 37.61 Å; Cα contacts (8 Å, |Δi|>4): 587; chains: 1; bounding box: 65×31×125 Å